Protein AF-A0A7G6DYQ4-F1 (afdb_monomer_lite)

Structure (mmCIF, N/CA/C/O backbone):
data_AF-A0A7G6DYQ4-F1
#
_entry.id   AF-A0A7G6DYQ4-F1
#
loop_
_atom_site.group_PDB
_atom_site.id
_atom_site.type_symbol
_atom_site.label_atom_id
_atom_sit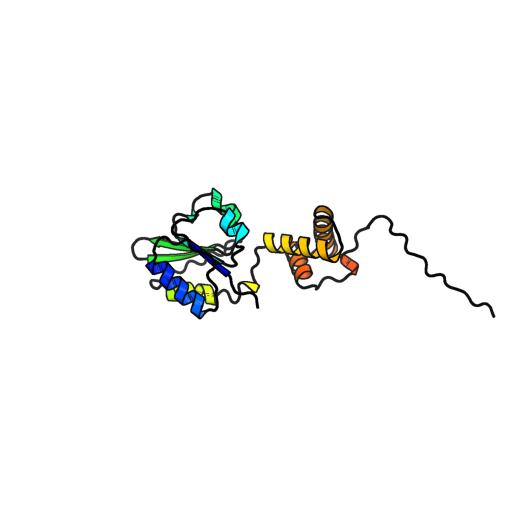e.label_alt_id
_atom_site.label_comp_id
_atom_site.label_asym_id
_atom_site.label_entity_id
_atom_site.label_seq_id
_atom_site.pdbx_PDB_ins_code
_atom_site.Cartn_x
_atom_site.Cartn_y
_atom_site.Cartn_z
_atom_site.occupancy
_atom_site.B_iso_or_equiv
_atom_site.auth_seq_id
_atom_site.auth_comp_id
_atom_site.auth_asym_id
_atom_site.auth_atom_id
_atom_site.pdbx_PDB_model_num
ATOM 1 N N . MET A 1 1 ? -1.591 -15.228 -6.120 1.00 42.34 1 MET A N 1
ATOM 2 C CA . MET A 1 1 ? -2.565 -14.266 -5.571 1.00 42.34 1 MET A CA 1
ATOM 3 C C . MET A 1 1 ? -1.885 -13.641 -4.376 1.00 42.34 1 MET A C 1
ATOM 5 O O . MET A 1 1 ? -1.611 -14.370 -3.430 1.00 42.34 1 MET A O 1
ATOM 9 N N . ASP A 1 2 ? -1.499 -12.372 -4.470 1.00 52.94 2 ASP A N 1
ATOM 10 C CA . ASP A 1 2 ? -0.760 -11.708 -3.397 1.00 52.94 2 ASP A CA 1
ATOM 11 C C . ASP A 1 2 ? -1.690 -11.547 -2.193 1.00 52.94 2 ASP A C 1
ATOM 13 O O . ASP A 1 2 ? -2.761 -10.943 -2.277 1.00 52.94 2 ASP A O 1
ATOM 17 N N . SER A 1 3 ? -1.334 -12.175 -1.074 1.00 57.12 3 SER A N 1
ATOM 18 C CA . SER A 1 3 ? -2.089 -12.038 0.164 1.00 57.12 3 SER A CA 1
ATOM 19 C C . SER A 1 3 ? -2.059 -10.574 0.593 1.00 57.12 3 SER A C 1
ATOM 21 O O . SER A 1 3 ? -1.009 -9.933 0.628 1.00 57.12 3 SER A O 1
ATOM 23 N N . LYS A 1 4 ? -3.227 -10.006 0.898 1.00 78.69 4 LYS A N 1
ATOM 24 C CA . LYS A 1 4 ? -3.331 -8.600 1.296 1.00 78.69 4 LYS A CA 1
ATOM 25 C C . LYS A 1 4 ? -2.776 -8.452 2.712 1.00 78.69 4 LYS A C 1
ATOM 27 O O . LYS A 1 4 ? -3.455 -8.763 3.690 1.00 78.69 4 LYS A O 1
ATOM 32 N N . ARG A 1 5 ? -1.508 -8.048 2.807 1.00 84.50 5 ARG A N 1
ATOM 33 C CA . ARG A 1 5 ? -0.743 -7.914 4.056 1.00 84.50 5 ARG A CA 1
ATOM 34 C C . ARG A 1 5 ? -1.149 -6.640 4.800 1.00 84.50 5 ARG A C 1
ATOM 36 O O . ARG A 1 5 ? -1.104 -5.560 4.207 1.00 84.50 5 ARG A O 1
ATOM 43 N N . VAL A 1 6 ? -1.519 -6.747 6.074 1.00 86.88 6 VAL A N 1
ATOM 44 C CA . VAL A 1 6 ? -2.013 -5.632 6.900 1.00 86.88 6 VAL A CA 1
ATOM 45 C C . VAL A 1 6 ? -1.173 -5.467 8.156 1.00 86.88 6 VAL A C 1
ATOM 47 O O . VAL A 1 6 ? -0.906 -6.441 8.859 1.00 86.88 6 VAL A O 1
ATOM 50 N N . TYR A 1 7 ? -0.798 -4.229 8.456 1.00 88.19 7 TYR A N 1
ATOM 51 C CA . TYR A 1 7 ? -0.164 -3.852 9.716 1.00 88.19 7 TYR A CA 1
ATOM 52 C C . TYR A 1 7 ? -1.156 -3.087 10.595 1.00 88.19 7 TYR A C 1
ATOM 54 O O . TYR A 1 7 ? -1.846 -2.190 10.105 1.00 88.19 7 TYR A O 1
ATOM 62 N N . ILE A 1 8 ? -1.235 -3.430 11.881 1.00 88.75 8 ILE A N 1
ATOM 63 C CA . ILE A 1 8 ? -2.185 -2.827 12.825 1.00 88.75 8 ILE A CA 1
ATOM 64 C C . ILE A 1 8 ? -1.412 -2.154 13.961 1.00 88.75 8 ILE A C 1
ATOM 66 O O . ILE A 1 8 ? -0.671 -2.812 14.683 1.00 88.75 8 ILE A O 1
ATOM 70 N N . ALA A 1 9 ? -1.608 -0.853 14.158 1.00 87.19 9 ALA A N 1
ATOM 71 C CA . ALA A 1 9 ? -1.093 -0.119 15.308 1.00 87.19 9 ALA A CA 1
ATOM 72 C C . ALA A 1 9 ? -2.244 0.530 16.087 1.00 87.19 9 ALA A C 1
ATOM 74 O O . ALA A 1 9 ? -2.635 1.669 15.823 1.00 87.19 9 ALA A O 1
ATOM 75 N N . VAL A 1 10 ? -2.819 -0.222 17.021 1.00 85.62 10 VAL A N 1
ATOM 76 C CA . VAL A 1 10 ? -4.019 0.159 17.775 1.00 85.62 10 VAL A CA 1
ATOM 77 C C . VAL A 1 10 ? -3.763 -0.125 19.249 1.00 85.62 10 VAL A C 1
ATOM 79 O O . VAL A 1 10 ? -3.299 -1.204 19.607 1.00 85.62 10 VAL A O 1
ATOM 82 N N . ALA A 1 11 ? -4.054 0.848 20.112 1.00 83.31 11 ALA A N 1
ATOM 83 C CA . ALA A 1 11 ? -3.746 0.746 21.534 1.00 83.31 11 ALA A CA 1
ATOM 84 C C . ALA A 1 11 ? -4.688 -0.227 22.260 1.00 83.31 11 ALA A C 1
ATOM 86 O O . ALA A 1 11 ? -4.281 -0.900 23.204 1.00 83.31 11 ALA A O 1
ATOM 87 N N . SER A 1 12 ? -5.947 -0.311 21.815 1.00 84.31 12 SER A N 1
ATOM 88 C CA . SER A 1 12 ? -6.945 -1.195 22.418 1.00 84.31 12 SER A CA 1
ATOM 89 C C . SER A 1 12 ? -6.847 -2.633 21.872 1.00 84.31 12 SER A C 1
ATOM 91 O O . SER A 1 12 ? -7.048 -2.853 20.667 1.00 84.31 12 SER A O 1
ATOM 93 N N . PRO A 1 13 ? -6.599 -3.642 22.732 1.00 85.38 13 PRO A N 1
ATOM 94 C CA . PRO A 1 13 ? -6.532 -5.043 22.315 1.00 85.38 13 PRO A CA 1
ATOM 95 C C . PRO A 1 13 ? -7.895 -5.583 21.860 1.00 85.38 13 PRO A C 1
ATOM 97 O O . PRO A 1 13 ? -7.959 -6.388 20.931 1.00 85.38 13 PRO A O 1
ATOM 100 N N . GLU A 1 14 ? -8.994 -5.103 22.446 1.00 84.81 14 GLU A N 1
ATOM 101 C CA . GLU A 1 14 ? -10.356 -5.489 22.057 1.00 84.81 14 GLU A CA 1
ATOM 102 C C . GLU A 1 14 ? -10.681 -5.035 20.632 1.00 84.81 14 GLU A C 1
ATOM 104 O O . GLU A 1 14 ? -11.170 -5.815 19.812 1.00 84.81 14 GLU A O 1
ATOM 109 N N . ILE A 1 15 ? -10.347 -3.781 20.309 1.00 81.94 15 ILE A N 1
ATOM 110 C CA . ILE A 1 15 ? -10.514 -3.225 18.962 1.00 81.94 15 ILE A CA 1
ATOM 111 C C . ILE A 1 15 ? -9.639 -4.000 17.971 1.00 81.94 15 ILE A C 1
ATOM 113 O O . ILE A 1 15 ? -10.115 -4.404 16.911 1.00 81.94 15 ILE A O 1
ATOM 117 N N . THR A 1 16 ? -8.386 -4.278 18.337 1.00 86.50 16 THR A N 1
ATOM 118 C CA . THR A 1 16 ? -7.453 -5.064 17.514 1.00 86.50 16 THR A CA 1
ATOM 119 C C . THR A 1 16 ? -8.014 -6.448 17.187 1.00 86.50 16 THR A C 1
ATOM 121 O O . THR A 1 16 ? -7.997 -6.873 16.031 1.00 86.50 16 THR A O 1
ATOM 124 N N . LEU A 1 17 ? -8.573 -7.145 18.179 1.00 87.44 17 LEU A N 1
ATOM 125 C CA . LEU A 1 17 ? -9.184 -8.460 17.998 1.00 87.44 17 LEU A CA 1
ATOM 126 C C . LEU A 1 17 ? -10.399 -8.409 17.056 1.00 87.44 17 LEU A C 1
ATOM 128 O O . LEU A 1 17 ? -10.555 -9.285 16.202 1.00 87.44 17 LEU A O 1
ATOM 132 N N . ARG A 1 18 ? -11.239 -7.372 17.164 1.00 84.44 18 ARG A N 1
ATOM 133 C CA . ARG A 1 18 ? -12.377 -7.166 16.250 1.00 84.44 18 ARG A CA 1
ATOM 134 C C . ARG A 1 18 ? -11.911 -6.915 14.816 1.00 84.44 18 ARG A C 1
ATOM 136 O O . ARG A 1 18 ? -12.407 -7.565 13.898 1.00 84.44 18 ARG A O 1
ATOM 143 N N . ILE A 1 19 ? -10.908 -6.057 14.627 1.00 85.50 19 ILE A N 1
ATOM 144 C CA . ILE A 1 19 ? -10.314 -5.771 13.311 1.00 85.50 19 ILE A CA 1
ATOM 145 C C . ILE A 1 19 ? -9.746 -7.045 12.686 1.00 85.50 19 ILE A C 1
ATOM 147 O O . ILE A 1 19 ? -10.050 -7.346 11.535 1.00 85.50 19 ILE A O 1
ATOM 151 N N . LYS A 1 20 ? -8.981 -7.840 13.441 1.00 88.06 20 LYS A N 1
ATOM 152 C CA . LYS A 1 20 ? -8.445 -9.123 12.963 1.00 88.06 20 LYS A CA 1
ATOM 153 C C . LYS A 1 20 ? -9.534 -10.041 12.432 1.00 88.06 20 LYS A C 1
ATOM 155 O O . LYS A 1 20 ? -9.412 -10.540 11.321 1.00 88.06 20 LYS A O 1
ATOM 160 N N . ARG A 1 21 ? -10.613 -10.227 13.199 1.00 86.69 21 ARG A N 1
ATOM 161 C CA . ARG A 1 21 ? -11.742 -11.078 12.794 1.00 86.69 21 ARG A CA 1
ATOM 162 C C . ARG A 1 21 ? -12.342 -10.618 11.463 1.00 86.69 21 ARG A C 1
ATOM 164 O O . ARG A 1 21 ? -12.624 -11.457 10.610 1.00 86.69 21 ARG A O 1
ATOM 171 N N . LEU A 1 22 ? -12.493 -9.309 11.258 1.00 82.81 22 LEU A N 1
ATOM 172 C CA . LEU A 1 22 ? -12.985 -8.742 9.996 1.00 82.81 22 LEU A CA 1
ATOM 173 C C . LEU A 1 22 ? -12.007 -8.956 8.835 1.00 82.81 22 LEU A C 1
ATOM 175 O O . LEU A 1 22 ? -12.414 -9.351 7.743 1.00 82.81 22 LEU A O 1
ATOM 179 N N . LEU A 1 23 ? -10.714 -8.737 9.072 1.00 85.38 23 LEU A N 1
ATOM 180 C CA . LEU A 1 23 ? -9.666 -8.930 8.073 1.00 85.38 23 LEU A CA 1
ATOM 181 C C . LEU A 1 23 ? -9.576 -10.397 7.629 1.00 85.38 23 LEU A C 1
ATOM 183 O O . LEU A 1 23 ? -9.525 -10.668 6.429 1.00 85.38 23 LEU A O 1
ATOM 187 N N . THR A 1 24 ? -9.647 -11.344 8.569 1.00 84.75 24 THR A N 1
ATOM 188 C CA . THR A 1 24 ? -9.642 -12.784 8.270 1.00 84.75 24 THR A CA 1
ATOM 189 C C . THR A 1 24 ? -10.841 -13.189 7.411 1.00 84.75 24 THR A C 1
ATOM 191 O O . THR A 1 24 ? -10.659 -13.911 6.432 1.00 84.75 24 THR A O 1
ATOM 194 N N . LYS A 1 25 ? -12.048 -12.668 7.693 1.00 82.06 25 LYS A N 1
ATOM 195 C CA . LYS A 1 25 ? -13.247 -12.908 6.860 1.00 82.06 25 LYS A CA 1
ATOM 196 C C . LYS A 1 25 ? -13.066 -12.464 5.403 1.00 82.06 25 LYS A C 1
ATOM 198 O O . LYS A 1 25 ? -13.703 -13.011 4.512 1.00 82.06 25 LYS A O 1
ATOM 203 N N . ARG A 1 26 ? -12.212 -11.468 5.159 1.00 76.38 26 ARG A N 1
ATOM 204 C CA . ARG A 1 26 ? -11.950 -10.865 3.841 1.00 76.38 26 ARG A CA 1
ATOM 205 C C . ARG A 1 26 ? -10.627 -11.338 3.217 1.00 76.38 26 ARG A C 1
ATOM 207 O O . ARG A 1 26 ? -10.146 -10.711 2.273 1.00 76.38 26 ARG A O 1
ATOM 214 N N . SER A 1 27 ? -10.033 -12.409 3.750 1.00 82.75 27 SER A N 1
ATOM 215 C CA . SER A 1 27 ? -8.769 -12.993 3.273 1.00 82.75 27 SER A CA 1
ATOM 216 C C . SER A 1 27 ? -7.558 -12.049 3.351 1.00 82.75 27 SER A C 1
ATOM 218 O O . SER A 1 27 ? -6.610 -12.179 2.577 1.00 82.75 27 SER A O 1
ATOM 220 N N . PHE A 1 28 ? -7.563 -11.099 4.287 1.00 84.12 28 PHE A N 1
ATOM 221 C CA . PHE A 1 28 ? -6.381 -10.304 4.617 1.00 84.12 28 PHE A CA 1
ATOM 222 C C . PHE A 1 28 ? -5.502 -11.049 5.628 1.00 84.12 28 PHE A C 1
ATOM 224 O O . PHE A 1 28 ? -5.994 -11.755 6.509 1.00 84.12 28 PHE A O 1
ATOM 231 N N . THR A 1 29 ? -4.189 -10.866 5.520 1.00 86.00 29 THR A N 1
ATOM 232 C CA . THR A 1 29 ? -3.200 -11.454 6.430 1.00 86.00 29 THR A CA 1
ATOM 233 C C . THR A 1 29 ? -2.593 -10.357 7.289 1.00 86.00 29 THR A C 1
ATOM 235 O O . THR A 1 29 ? -2.003 -9.415 6.764 1.00 86.00 29 THR A O 1
ATOM 238 N N . VAL A 1 30 ? -2.717 -10.471 8.608 1.00 88.69 30 VAL A N 1
ATOM 239 C CA . VAL A 1 30 ? -2.062 -9.543 9.537 1.00 88.69 30 VAL A CA 1
ATOM 240 C C . VAL A 1 30 ? -0.596 -9.943 9.670 1.00 88.69 30 VAL A C 1
ATOM 242 O O . VAL A 1 30 ? -0.301 -11.085 10.005 1.00 88.69 30 VAL A O 1
ATOM 245 N N . ILE A 1 31 ? 0.314 -9.020 9.361 1.00 88.56 31 ILE A N 1
ATOM 246 C CA . ILE A 1 31 ? 1.767 -9.271 9.332 1.00 88.56 31 ILE A CA 1
ATOM 247 C C . ILE A 1 31 ? 2.508 -8.686 10.533 1.00 88.56 31 ILE A C 1
ATOM 249 O O . ILE A 1 31 ? 3.659 -9.036 10.770 1.00 88.56 31 ILE A O 1
ATOM 253 N N . GLY A 1 32 ? 1.861 -7.790 11.275 1.00 86.88 32 GLY A N 1
ATOM 254 C CA . GLY A 1 32 ? 2.454 -7.126 12.422 1.00 86.88 32 GLY A CA 1
ATOM 255 C C . GLY A 1 32 ? 1.425 -6.326 13.206 1.00 86.88 32 GLY A C 1
ATOM 256 O O . GLY A 1 32 ? 0.444 -5.823 12.648 1.00 86.88 32 GLY A O 1
ATOM 257 N N . GLU A 1 33 ? 1.669 -6.238 14.508 1.00 88.00 33 GLU A N 1
ATOM 258 C CA . GLU A 1 33 ? 0.809 -5.572 15.477 1.00 88.00 33 GLU A CA 1
ATOM 259 C C . GLU A 1 33 ? 1.646 -4.757 16.449 1.00 88.00 33 GLU A C 1
ATOM 261 O O . GLU A 1 33 ? 2.688 -5.215 16.918 1.00 88.00 33 GLU A O 1
ATOM 266 N N . ALA A 1 34 ? 1.170 -3.564 16.786 1.00 84.12 34 ALA A N 1
ATOM 267 C CA . ALA A 1 34 ? 1.799 -2.731 17.793 1.00 84.12 34 ALA A CA 1
ATOM 268 C C . ALA A 1 34 ? 0.761 -1.951 18.607 1.00 84.12 34 ALA A C 1
ATOM 270 O O . ALA A 1 34 ? -0.228 -1.456 18.078 1.00 84.12 34 ALA A O 1
ATOM 271 N N . VAL A 1 35 ? 1.021 -1.787 19.905 1.00 78.38 35 VAL A N 1
ATOM 272 C CA . VAL A 1 35 ? 0.194 -0.943 20.791 1.00 78.38 35 VAL A CA 1
ATOM 273 C C . VAL A 1 35 ? 0.469 0.543 20.541 1.00 78.38 35 VAL A C 1
ATOM 275 O O . VAL A 1 35 ? -0.424 1.379 20.638 1.00 78.38 35 VAL A O 1
ATOM 278 N N . LYS A 1 36 ? 1.716 0.882 20.198 1.00 72.88 36 LYS A N 1
ATOM 279 C CA . LYS A 1 36 ? 2.150 2.230 19.819 1.00 72.88 36 LYS A CA 1
ATOM 280 C C . LYS A 1 36 ? 2.813 2.170 18.455 1.00 72.88 36 LYS A C 1
ATOM 282 O O . LYS A 1 36 ? 3.583 1.250 18.187 1.00 72.88 36 LYS A O 1
ATOM 287 N N . PHE A 1 37 ? 2.538 3.159 17.607 1.00 70.88 37 PHE A N 1
ATOM 288 C CA . PHE A 1 37 ? 3.198 3.261 16.311 1.00 70.88 37 PHE A CA 1
ATOM 289 C C . PHE A 1 37 ? 4.672 3.643 16.503 1.00 70.88 37 PHE A C 1
ATOM 291 O O . PHE A 1 37 ? 5.018 4.819 16.619 1.00 70.88 37 PHE A O 1
ATOM 298 N N . ASN A 1 38 ? 5.527 2.625 16.569 1.00 65.06 38 ASN A N 1
ATOM 299 C CA . ASN A 1 38 ? 6.969 2.777 16.620 1.00 65.06 38 ASN A CA 1
ATOM 300 C C . ASN A 1 38 ? 7.554 2.403 15.255 1.00 65.06 38 ASN A C 1
ATOM 302 O O . ASN A 1 38 ? 7.618 1.236 14.887 1.00 65.06 38 ASN A O 1
ATOM 306 N N . ALA A 1 39 ? 8.040 3.442 14.583 1.00 62.91 39 ALA A N 1
ATOM 307 C CA . ALA A 1 39 ? 9.018 3.432 13.504 1.00 62.91 39 ALA A CA 1
ATOM 308 C C . ALA A 1 39 ? 8.534 3.265 12.038 1.00 62.91 39 ALA A C 1
ATOM 310 O O . ALA A 1 39 ? 7.784 2.351 11.700 1.00 62.91 39 ALA A O 1
ATOM 311 N N . PRO A 1 40 ? 9.093 4.101 11.139 1.00 64.19 40 PRO A N 1
ATOM 312 C CA . PRO A 1 40 ? 9.159 3.884 9.691 1.00 64.19 40 PRO A CA 1
ATOM 313 C C . PRO A 1 40 ? 9.770 2.544 9.274 1.00 64.19 40 PRO A C 1
ATOM 315 O O . PRO A 1 40 ? 9.307 1.913 8.331 1.00 64.19 40 PRO A O 1
ATOM 318 N N . THR A 1 41 ? 10.786 2.090 10.013 1.00 66.88 41 THR A N 1
ATOM 319 C CA . THR A 1 41 ? 11.627 0.941 9.649 1.00 66.88 41 THR A CA 1
ATOM 320 C C . THR A 1 41 ? 10.856 -0.372 9.590 1.00 66.88 41 THR A C 1
ATOM 322 O O . THR A 1 41 ? 11.183 -1.239 8.785 1.00 66.88 41 THR A O 1
ATOM 325 N N . VAL A 1 42 ? 9.812 -0.521 10.411 1.00 74.50 42 VAL A N 1
ATOM 326 C CA . VAL A 1 42 ? 8.954 -1.712 10.396 1.00 74.50 42 VAL A CA 1
ATOM 327 C C . VAL A 1 42 ? 8.099 -1.742 9.131 1.00 74.50 42 VAL A C 1
ATOM 329 O O . VAL A 1 42 ? 7.957 -2.799 8.522 1.00 74.50 42 VAL A O 1
ATOM 332 N N . LEU A 1 43 ? 7.564 -0.594 8.704 1.00 75.81 43 LEU A N 1
ATOM 333 C CA . LEU A 1 43 ? 6.769 -0.507 7.478 1.00 75.81 43 LEU A CA 1
ATOM 334 C C . LEU A 1 43 ? 7.633 -0.736 6.236 1.00 75.81 43 LEU A C 1
ATOM 336 O O . LEU A 1 43 ? 7.216 -1.479 5.351 1.00 75.81 43 LEU A O 1
ATOM 340 N N . ASP A 1 44 ? 8.842 -0.174 6.209 1.00 74.00 44 ASP A N 1
ATOM 341 C CA . ASP A 1 44 ? 9.779 -0.355 5.097 1.00 74.00 44 ASP A CA 1
ATOM 342 C C . ASP A 1 44 ? 10.241 -1.817 4.966 1.00 74.00 44 ASP A C 1
ATOM 344 O O . ASP A 1 44 ? 10.367 -2.327 3.858 1.00 74.00 44 ASP A O 1
ATOM 348 N N . PHE A 1 45 ? 10.447 -2.524 6.085 1.00 78.69 45 PHE A N 1
ATOM 349 C CA . PHE A 1 45 ? 10.837 -3.939 6.071 1.00 78.69 45 PHE A CA 1
ATOM 350 C C . PHE A 1 45 ? 9.668 -4.881 5.753 1.00 78.69 45 PHE A C 1
ATOM 352 O O . PHE A 1 45 ? 9.819 -5.861 5.025 1.00 78.69 45 PHE A O 1
ATOM 359 N N . MET A 1 46 ? 8.495 -4.626 6.337 1.00 80.62 46 MET A N 1
ATOM 360 C CA . MET A 1 46 ? 7.351 -5.523 6.200 1.00 80.62 46 MET A CA 1
ATOM 361 C C . MET A 1 46 ? 6.555 -5.291 4.914 1.00 80.62 46 MET A C 1
ATOM 363 O O . MET A 1 46 ? 5.836 -6.196 4.496 1.00 80.62 46 MET A O 1
ATOM 367 N N . GLU A 1 47 ? 6.668 -4.112 4.302 1.00 78.75 47 GLU A N 1
ATOM 368 C CA . GLU A 1 47 ? 5.939 -3.681 3.104 1.00 78.75 47 GLU A CA 1
ATOM 369 C C . GLU A 1 47 ? 4.429 -4.008 3.138 1.00 78.75 47 GLU A C 1
ATOM 371 O O . GLU A 1 47 ? 3.917 -4.720 2.262 1.00 78.75 47 GLU A O 1
ATOM 376 N N . PRO A 1 48 ? 3.674 -3.531 4.147 1.00 83.75 48 PRO A N 1
ATOM 377 C CA . PRO A 1 48 ? 2.244 -3.794 4.216 1.00 83.75 48 PRO A CA 1
ATOM 378 C C . PRO A 1 48 ? 1.491 -3.151 3.045 1.00 83.75 48 PRO A C 1
ATOM 380 O O . PRO A 1 48 ? 1.805 -2.056 2.586 1.00 83.75 48 PRO A O 1
ATOM 383 N N . SER A 1 49 ? 0.428 -3.816 2.594 1.00 78.50 49 SER A N 1
ATOM 384 C CA . SER A 1 49 ? -0.499 -3.266 1.594 1.00 78.50 49 SER A CA 1
ATOM 385 C C . SER A 1 49 ? -1.504 -2.273 2.199 1.00 78.50 49 SER A C 1
ATOM 387 O O . SER A 1 49 ? -2.021 -1.401 1.497 1.00 78.50 49 SER A O 1
ATOM 389 N N . LEU A 1 50 ? -1.761 -2.402 3.505 1.00 81.00 50 LEU A N 1
ATOM 390 C CA . LEU A 1 50 ? -2.676 -1.579 4.290 1.00 81.00 50 LEU A CA 1
ATOM 391 C C . LEU A 1 50 ? -2.128 -1.404 5.710 1.00 81.00 50 LEU A C 1
ATOM 393 O O . LEU A 1 50 ? -1.648 -2.357 6.326 1.00 81.00 50 LEU A O 1
ATOM 397 N N . VAL A 1 51 ? -2.248 -0.196 6.242 1.00 83.69 51 VAL A N 1
ATOM 398 C CA . VAL A 1 51 ? -1.848 0.164 7.600 1.00 83.69 51 VAL A CA 1
ATOM 399 C C . VAL A 1 51 ? -3.072 0.702 8.331 1.00 83.69 51 VAL A C 1
ATOM 401 O O . VAL A 1 51 ? -3.738 1.609 7.841 1.00 83.69 51 VAL A O 1
ATOM 404 N N . ILE A 1 52 ? -3.382 0.150 9.501 1.00 84.75 52 ILE A N 1
ATOM 405 C CA . ILE A 1 52 ? -4.473 0.620 10.362 1.00 84.75 52 ILE A CA 1
ATOM 406 C C . ILE A 1 52 ? -3.852 1.239 11.611 1.00 84.75 52 ILE A C 1
ATOM 408 O O . ILE A 1 52 ? -3.126 0.552 12.322 1.00 84.75 52 ILE A O 1
ATOM 412 N N . LEU A 1 53 ? -4.115 2.515 11.886 1.00 84.81 53 LEU A N 1
ATOM 413 C CA . LEU A 1 53 ? -3.512 3.267 12.993 1.00 84.81 53 LEU A CA 1
ATOM 414 C C . LEU A 1 53 ? -4.585 3.880 13.887 1.00 84.81 53 LEU A C 1
ATOM 416 O O . LEU A 1 53 ? -5.587 4.357 13.377 1.00 84.81 53 LEU A O 1
ATOM 420 N N . GLN A 1 54 ? -4.356 3.969 15.196 1.00 82.44 54 GLN A N 1
ATOM 421 C CA . GLN A 1 54 ? -5.222 4.728 16.105 1.00 82.44 54 GLN A CA 1
ATOM 422 C C . GLN A 1 54 ? -4.662 6.137 16.402 1.00 82.44 54 GLN A C 1
ATOM 424 O O . GLN A 1 54 ? -3.486 6.299 16.731 1.00 82.44 54 GLN A O 1
ATOM 429 N N . SER A 1 55 ? -5.502 7.170 16.290 1.00 70.75 55 SER A N 1
ATOM 430 C CA . SER A 1 55 ? -5.229 8.556 16.716 1.00 70.75 55 SER A CA 1
ATOM 431 C C . SER A 1 55 ? -4.994 8.618 18.241 1.00 70.75 55 SER A C 1
ATOM 433 O O . SER A 1 55 ? -5.638 7.855 18.962 1.00 70.75 55 SER A O 1
ATOM 435 N N . PRO A 1 56 ? -4.094 9.479 18.770 1.00 61.03 56 PRO A N 1
ATOM 436 C CA . PRO A 1 56 ? -3.401 10.593 18.109 1.00 61.03 56 PRO A CA 1
ATOM 437 C C . PRO A 1 56 ? -2.076 10.226 17.429 1.00 61.03 56 PRO A C 1
ATOM 439 O O . PRO A 1 56 ? -1.388 11.114 16.926 1.00 61.03 56 PRO A O 1
ATOM 442 N N . HIS A 1 57 ? -1.700 8.944 17.365 1.00 57.19 57 HIS A N 1
ATOM 443 C CA . HIS A 1 57 ? -0.375 8.524 16.882 1.00 57.19 57 HIS A CA 1
ATOM 444 C C . HIS A 1 57 ? -0.058 8.951 15.436 1.00 57.19 57 HIS A C 1
ATOM 446 O O . HIS A 1 57 ? 1.111 9.020 15.060 1.00 57.19 57 HIS A O 1
ATOM 452 N N . TYR A 1 58 ? -1.081 9.296 14.650 1.00 54.34 58 TYR A N 1
ATOM 453 C CA . TYR A 1 58 ? -0.960 9.794 13.282 1.00 54.34 58 TYR A CA 1
ATOM 454 C C . TYR A 1 58 ? -0.385 11.214 13.158 1.00 54.34 58 TYR A C 1
ATOM 456 O O . TYR A 1 58 ? 0.277 11.527 12.170 1.00 54.34 58 TYR A O 1
ATOM 464 N N . TYR A 1 59 ? -0.606 12.085 14.146 1.00 53.78 59 TYR A N 1
ATOM 465 C CA . TYR A 1 59 ? -0.298 13.515 14.009 1.00 53.78 59 TYR A CA 1
ATOM 466 C C . TYR A 1 59 ? 1.189 13.854 14.154 1.00 53.78 59 TYR A C 1
ATOM 468 O O . TYR A 1 59 ? 1.584 15.008 13.979 1.00 53.78 59 TYR A O 1
ATOM 476 N N . HIS A 1 60 ? 2.044 12.865 14.422 1.00 58.53 60 HIS A N 1
ATOM 477 C CA . HIS A 1 60 ? 3.478 13.104 14.403 1.00 58.53 60 HIS A CA 1
ATOM 478 C C . HIS A 1 60 ? 3.967 13.283 12.962 1.00 58.53 60 HIS A C 1
ATOM 480 O O . HIS A 1 60 ? 4.053 12.334 12.183 1.00 58.53 60 HIS A O 1
ATOM 486 N N . THR A 1 61 ? 4.367 14.515 12.637 1.00 57.50 61 THR A N 1
ATOM 487 C CA . THR A 1 61 ? 4.963 14.931 11.352 1.00 57.50 61 THR A CA 1
ATOM 488 C C . THR A 1 61 ? 6.056 13.988 10.844 1.00 57.50 61 THR A C 1
ATOM 490 O O . THR A 1 61 ? 6.186 13.803 9.636 1.00 57.50 61 THR A O 1
ATOM 493 N N . ARG A 1 62 ? 6.786 13.330 11.755 1.00 64.62 62 ARG A N 1
ATOM 494 C CA . ARG A 1 62 ? 7.834 12.341 11.450 1.00 64.62 62 ARG A CA 1
ATOM 495 C C . ARG A 1 62 ? 7.339 11.115 10.676 1.00 64.62 62 ARG A C 1
ATOM 497 O O . ARG A 1 62 ? 8.133 10.499 9.978 1.00 64.62 62 ARG A O 1
ATOM 504 N N . TYR A 1 63 ? 6.060 10.761 10.774 1.00 69.38 63 TYR A N 1
ATOM 505 C CA . TYR A 1 63 ? 5.513 9.561 10.131 1.00 69.38 63 TYR A CA 1
ATOM 506 C C . TYR A 1 63 ? 4.795 9.852 8.813 1.00 69.38 63 TYR A C 1
ATOM 508 O O . TYR A 1 63 ? 4.578 8.940 8.019 1.00 69.38 63 TYR A O 1
ATOM 516 N N . LYS A 1 64 ? 4.486 11.124 8.531 1.00 68.44 64 LYS A N 1
ATOM 517 C CA . LYS A 1 64 ? 3.700 11.532 7.361 1.00 68.44 64 LYS A CA 1
ATOM 518 C C . LYS A 1 64 ? 4.327 11.077 6.037 1.00 68.44 64 LYS A C 1
ATOM 520 O O . LYS A 1 64 ? 3.618 10.542 5.196 1.00 68.44 64 LYS A O 1
ATOM 525 N N . ALA A 1 65 ? 5.645 11.218 5.879 1.00 67.94 65 ALA A N 1
ATOM 526 C CA . ALA A 1 65 ? 6.354 10.843 4.649 1.00 67.94 65 ALA A CA 1
ATOM 52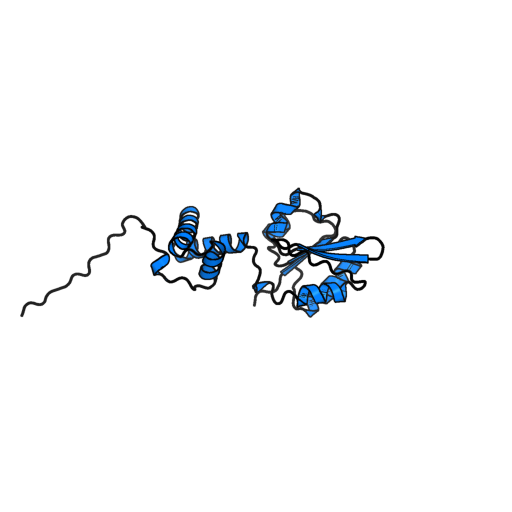7 C C . ALA A 1 65 ? 6.326 9.330 4.360 1.00 67.94 65 ALA A C 1
ATOM 529 O O . ALA A 1 65 ? 6.280 8.905 3.211 1.00 67.94 65 ALA A O 1
ATOM 530 N N . VAL A 1 66 ? 6.330 8.502 5.404 1.00 70.44 66 VAL A N 1
ATOM 531 C CA . VAL A 1 66 ? 6.345 7.036 5.266 1.00 70.44 66 VAL A CA 1
ATOM 532 C C . VAL A 1 66 ? 4.929 6.528 5.033 1.00 70.44 66 VAL A C 1
ATOM 534 O O . VAL A 1 66 ? 4.687 5.677 4.179 1.00 70.44 66 VAL A O 1
ATOM 537 N N . LEU A 1 67 ? 3.969 7.114 5.745 1.00 71.38 67 LEU A N 1
ATOM 538 C CA . LEU A 1 67 ? 2.550 6.823 5.593 1.00 71.38 67 LEU A CA 1
ATOM 539 C C . LEU A 1 67 ? 2.003 7.259 4.224 1.00 71.38 67 LEU A C 1
ATOM 541 O O . LEU A 1 67 ? 1.081 6.622 3.732 1.00 71.38 67 LEU A O 1
ATOM 545 N N . GLN A 1 68 ? 2.612 8.248 3.556 1.00 69.31 68 GLN A N 1
ATOM 546 C CA . GLN A 1 68 ? 2.290 8.622 2.166 1.00 69.31 68 GLN A CA 1
ATOM 547 C C . GLN A 1 68 ? 2.505 7.486 1.153 1.00 69.31 68 GLN A C 1
ATOM 549 O O . GLN A 1 68 ? 1.855 7.456 0.109 1.00 69.31 68 GLN A O 1
ATOM 554 N N . ASN A 1 69 ? 3.391 6.537 1.460 1.00 68.50 69 ASN A N 1
ATOM 555 C CA . ASN A 1 69 ? 3.674 5.383 0.608 1.00 68.50 69 ASN A CA 1
ATOM 556 C C . ASN A 1 69 ? 2.798 4.165 0.922 1.00 68.50 69 ASN A C 1
ATOM 558 O O . ASN A 1 69 ? 3.055 3.077 0.406 1.00 68.50 69 ASN A O 1
ATOM 562 N N . HIS A 1 70 ? 1.776 4.317 1.760 1.00 73.50 70 HIS A N 1
ATOM 563 C CA . HIS A 1 70 ? 0.944 3.212 2.213 1.00 73.50 70 HIS A CA 1
ATOM 564 C C . HIS A 1 70 ? -0.533 3.606 2.190 1.00 73.50 70 HIS A C 1
ATOM 566 O O . HIS A 1 70 ? -0.884 4.773 2.333 1.00 73.50 70 HIS A O 1
ATOM 572 N N . ASN A 1 71 ? -1.419 2.623 2.026 1.00 74.38 71 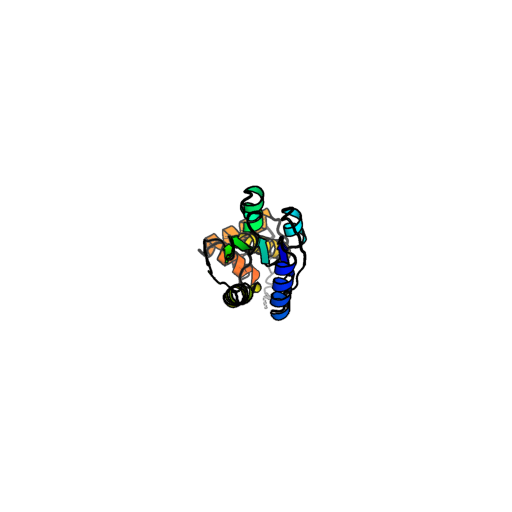ASN A N 1
ATOM 573 C CA . ASN A 1 71 ? -2.841 2.853 2.258 1.00 74.38 71 ASN A CA 1
ATOM 574 C C . ASN A 1 71 ? -3.062 2.886 3.769 1.00 74.38 71 ASN A C 1
ATOM 576 O O . ASN A 1 71 ? -2.738 1.908 4.446 1.00 74.38 71 ASN A O 1
ATOM 580 N N . VAL A 1 72 ? -3.584 3.992 4.298 1.00 77.06 72 VAL A N 1
ATOM 581 C CA . VAL A 1 72 ? -3.729 4.182 5.744 1.00 77.06 72 VAL A CA 1
ATOM 582 C C . VAL A 1 72 ? -5.194 4.363 6.122 1.00 77.06 72 VAL A C 1
ATOM 584 O O . VAL A 1 72 ? -5.878 5.247 5.609 1.00 77.06 72 VAL A O 1
ATOM 587 N N . ILE A 1 73 ? -5.660 3.542 7.061 1.00 78.69 73 ILE A N 1
ATOM 588 C CA . ILE A 1 73 ? -6.910 3.746 7.793 1.00 78.69 73 ILE A CA 1
ATOM 589 C C . ILE A 1 73 ? -6.549 4.271 9.176 1.00 78.69 73 ILE A C 1
ATOM 591 O O . ILE A 1 73 ? -5.810 3.630 9.920 1.00 78.69 73 ILE A O 1
ATOM 595 N N . LEU A 1 74 ? -7.092 5.422 9.536 1.00 77.81 74 LEU A N 1
ATOM 596 C CA . LEU A 1 74 ? -7.012 5.967 10.877 1.00 77.81 74 LEU A CA 1
ATOM 597 C C . LEU A 1 74 ? -8.292 5.678 11.635 1.00 77.81 74 LEU A C 1
ATOM 599 O O . LEU A 1 74 ? -9.386 5.928 11.142 1.00 77.81 74 LEU A O 1
ATOM 603 N N . LEU A 1 75 ? -8.123 5.200 12.855 1.00 76.62 75 LEU A N 1
ATOM 604 C CA . LEU A 1 75 ? -9.155 5.045 13.856 1.00 76.62 75 LEU A CA 1
ATOM 605 C C . LEU A 1 75 ? -9.037 6.239 14.797 1.00 76.62 75 LEU A C 1
ATOM 607 O O . LEU A 1 75 ? -8.067 6.355 15.546 1.00 76.62 75 LEU A O 1
ATOM 611 N N . GLU A 1 76 ? -10.004 7.136 14.771 1.00 75.00 76 GLU A N 1
ATOM 612 C CA . GLU A 1 76 ? -10.113 8.205 15.749 1.00 75.00 76 GLU A CA 1
ATOM 613 C C . GLU A 1 76 ? -11.218 7.854 16.735 1.00 75.00 76 GLU A C 1
ATOM 615 O O . GLU A 1 76 ? -12.367 7.658 16.355 1.00 75.00 76 GLU A O 1
ATOM 620 N N . GLN A 1 77 ? -10.857 7.717 18.008 1.00 66.88 77 GLN A N 1
ATOM 621 C CA . GLN A 1 77 ? -11.819 7.443 19.064 1.00 66.88 77 GLN A CA 1
ATOM 622 C C . GLN A 1 77 ? -12.061 8.738 19.834 1.00 66.88 77 GLN A C 1
ATOM 624 O O . GLN A 1 77 ? -11.216 9.164 20.618 1.00 66.88 77 GLN A O 1
ATOM 629 N N . ALA A 1 78 ? -13.208 9.366 19.592 1.00 63.59 78 ALA A N 1
ATOM 630 C CA . ALA A 1 78 ? -13.657 10.546 20.315 1.00 63.59 78 ALA A CA 1
ATOM 631 C C . ALA A 1 78 ? -14.842 10.153 21.203 1.00 63.59 78 ALA A C 1
ATOM 633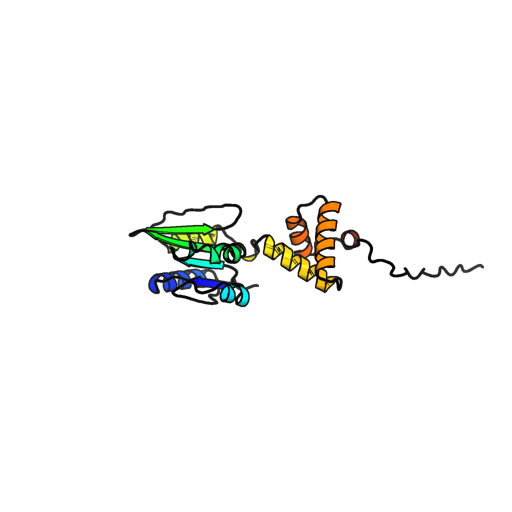 O O . ALA A 1 78 ? -15.919 9.817 20.707 1.00 63.59 78 ALA A O 1
ATOM 634 N N . PHE A 1 79 ? -14.649 10.193 22.525 1.00 63.44 79 PHE A N 1
ATOM 635 C CA . PHE A 1 79 ? -15.648 9.778 23.517 1.00 63.44 79 PHE A CA 1
ATOM 636 C C . PHE A 1 79 ? -16.147 8.337 23.273 1.00 63.44 79 PHE A C 1
ATOM 638 O O . PHE A 1 79 ? -15.415 7.379 23.510 1.00 63.44 79 PHE A O 1
ATOM 645 N N . SER A 1 80 ? -17.380 8.186 22.779 1.00 58.00 80 SER A N 1
ATOM 646 C CA . SER A 1 80 ? -18.052 6.924 22.443 1.00 58.00 80 SER A CA 1
ATOM 647 C C . SER A 1 80 ? -18.146 6.656 20.935 1.00 58.00 80 SER A C 1
ATOM 649 O O . SER A 1 80 ? -18.754 5.669 20.523 1.00 58.00 80 SER A O 1
ATOM 651 N N . ARG A 1 81 ? -17.568 7.527 20.100 1.00 56.69 81 ARG A N 1
ATOM 652 C CA . ARG A 1 81 ? -17.614 7.431 18.638 1.00 56.69 81 ARG A CA 1
ATOM 653 C C . ARG A 1 81 ? -16.259 7.017 18.091 1.00 56.69 81 ARG A C 1
ATOM 655 O O . ARG A 1 81 ? -15.224 7.544 18.498 1.00 56.69 81 ARG A O 1
ATOM 662 N N . LEU A 1 82 ? -16.289 6.070 17.162 1.00 59.53 82 LEU A N 1
ATOM 663 C CA . LEU A 1 82 ? -15.117 5.627 16.428 1.00 59.53 82 LEU A CA 1
ATOM 664 C C . LEU A 1 82 ? -15.259 6.111 14.987 1.00 59.53 82 LEU A C 1
ATOM 666 O O . LEU A 1 82 ? -16.062 5.588 14.219 1.00 59.53 82 LEU A O 1
ATOM 670 N N . THR A 1 83 ? -14.496 7.140 14.645 1.00 63.53 83 THR A N 1
ATOM 671 C CA . THR A 1 83 ? -14.455 7.724 13.308 1.00 63.53 83 THR A CA 1
ATOM 672 C C . THR A 1 83 ? -13.320 7.075 12.533 1.00 63.53 83 THR A C 1
ATOM 674 O O . THR A 1 83 ? -12.186 6.990 13.009 1.00 63.53 83 THR A O 1
ATOM 677 N N . LEU A 1 84 ? -13.626 6.592 11.332 1.00 62.62 84 LEU A N 1
ATOM 678 C CA . LEU A 1 84 ? -12.622 6.060 10.421 1.00 62.62 84 LEU A CA 1
ATOM 679 C C . LEU A 1 84 ? -12.243 7.127 9.404 1.00 62.62 84 LEU A C 1
ATOM 681 O O . LEU A 1 84 ? -13.110 7.653 8.707 1.00 62.62 84 LEU A O 1
ATOM 685 N N . TRP A 1 85 ? -10.947 7.400 9.288 1.00 63.62 85 TRP A N 1
ATOM 686 C CA . TRP A 1 85 ? -10.410 8.236 8.224 1.00 63.62 85 TRP A CA 1
ATOM 687 C C . TRP A 1 85 ? -9.563 7.395 7.299 1.00 63.62 85 TRP A C 1
ATOM 689 O O . TRP A 1 85 ? -8.552 6.829 7.702 1.00 63.62 85 TRP A O 1
ATO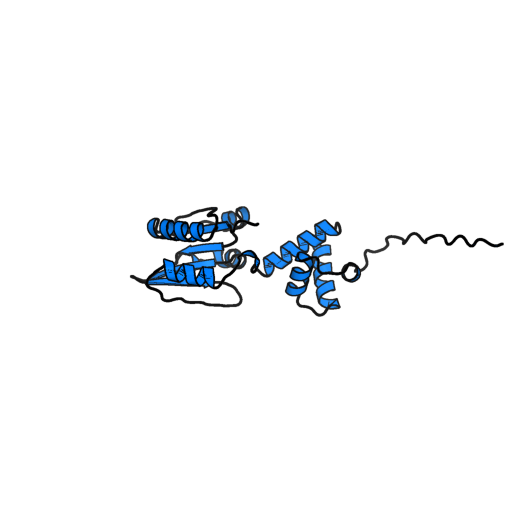M 699 N N . PHE A 1 86 ? -9.938 7.356 6.033 1.00 61.66 86 PHE A N 1
ATOM 700 C CA . PHE A 1 86 ? -9.039 6.852 5.017 1.00 61.66 86 PHE A CA 1
ATOM 701 C C . PHE A 1 86 ? -8.169 7.995 4.505 1.00 61.66 86 PHE A C 1
ATOM 703 O O . PHE A 1 86 ? -8.679 9.020 4.048 1.00 61.66 86 PHE A O 1
ATOM 710 N N . LEU A 1 87 ? -6.855 7.834 4.611 1.00 61.91 87 LEU A N 1
ATOM 711 C CA . LEU A 1 87 ? -5.894 8.789 4.087 1.00 61.91 87 LEU A CA 1
ATOM 712 C C . LEU A 1 87 ? -5.230 8.193 2.859 1.00 61.91 87 LEU A C 1
ATOM 714 O O . LEU A 1 87 ? -4.328 7.365 2.945 1.00 61.91 87 LEU A O 1
ATOM 718 N N . GLN A 1 88 ? -5.711 8.650 1.707 1.00 56.09 88 GLN A N 1
ATOM 719 C CA . GLN A 1 88 ? -5.101 8.398 0.416 1.00 56.09 88 GLN A CA 1
ATOM 720 C C . GLN A 1 88 ? -4.969 9.729 -0.318 1.00 56.09 88 GLN A C 1
ATOM 722 O O . GLN A 1 88 ? -5.960 10.436 -0.525 1.00 56.09 88 GLN A O 1
ATOM 727 N N . GLU A 1 89 ? -3.736 10.095 -0.673 1.00 48.75 89 GLU A N 1
ATOM 728 C CA . GLU A 1 89 ? -3.510 11.218 -1.577 1.00 48.75 89 GLU A CA 1
ATOM 729 C C . GLU A 1 89 ? -3.802 10.812 -3.039 1.00 48.75 89 GLU A C 1
ATOM 731 O O . GLU A 1 89 ? -3.433 9.706 -3.443 1.00 48.75 89 GLU A O 1
ATOM 736 N N . PRO A 1 90 ? -4.447 11.685 -3.840 1.00 39.88 90 PRO A N 1
ATOM 737 C CA . PRO A 1 90 ? -4.850 13.042 -3.489 1.00 39.88 90 PRO A CA 1
ATOM 738 C C . PRO A 1 90 ? -6.230 13.052 -2.799 1.00 39.88 90 PRO A C 1
ATOM 740 O O . PRO A 1 90 ? -7.261 12.811 -3.414 1.00 39.88 90 PRO A O 1
ATOM 743 N N . SER A 1 91 ? -6.226 13.342 -1.495 1.00 40.38 91 SER A N 1
ATOM 744 C CA . SER A 1 91 ? -7.336 13.883 -0.703 1.00 40.38 91 SER A CA 1
ATOM 745 C C . SER A 1 91 ? -8.746 13.284 -0.858 1.00 40.38 91 SER A C 1
ATOM 747 O O . SER A 1 91 ? -9.713 14.042 -0.838 1.00 40.38 91 SER A O 1
ATOM 749 N N . ASN A 1 92 ? -8.917 11.960 -0.890 1.00 44.78 92 ASN A N 1
ATOM 750 C CA . ASN A 1 92 ? -10.246 11.380 -0.647 1.00 44.78 92 ASN A CA 1
ATOM 751 C C . ASN A 1 92 ? -10.450 11.147 0.851 1.00 44.78 92 ASN A C 1
ATOM 753 O O . ASN A 1 92 ? -10.240 10.053 1.369 1.00 44.78 92 ASN A O 1
ATOM 757 N N . LYS A 1 93 ? -10.865 12.208 1.554 1.00 47.69 93 LYS A N 1
ATOM 758 C CA . LYS A 1 93 ? -11.364 12.100 2.928 1.00 47.69 93 LYS A CA 1
ATOM 759 C C . LYS A 1 93 ? -12.744 11.451 2.884 1.00 47.69 93 LYS A C 1
ATOM 761 O O . LYS A 1 93 ? -13.738 12.119 2.625 1.00 47.69 93 LYS A O 1
ATOM 766 N N . ILE A 1 94 ? -12.800 10.148 3.127 1.00 52.91 94 ILE A N 1
ATOM 767 C CA . ILE A 1 94 ? -14.061 9.459 3.399 1.00 52.91 94 ILE A CA 1
ATOM 768 C C . ILE A 1 94 ? -14.165 9.359 4.917 1.00 52.91 94 ILE A C 1
ATOM 770 O O . ILE A 1 94 ? -13.511 8.511 5.519 1.00 52.91 94 ILE A O 1
ATOM 774 N N . SER A 1 95 ? -14.934 10.261 5.526 1.00 48.72 95 SER A N 1
ATOM 775 C CA . SER A 1 95 ? -15.348 10.143 6.923 1.00 48.72 95 SER A CA 1
ATOM 776 C C . SER A 1 95 ? -16.639 9.334 6.970 1.00 48.72 95 SER A C 1
ATOM 778 O O . SER A 1 95 ? -17.652 9.742 6.399 1.00 48.72 95 SER A O 1
ATOM 780 N N . THR A 1 96 ? -16.612 8.185 7.632 1.00 53.25 96 THR A N 1
ATOM 781 C CA . THR A 1 96 ? -17.836 7.470 8.008 1.00 53.25 96 THR A CA 1
ATOM 782 C C . THR A 1 96 ? -18.058 7.649 9.500 1.00 53.25 96 THR A C 1
ATOM 784 O O . THR A 1 96 ? -17.305 7.104 10.309 1.00 53.25 96 THR A O 1
ATOM 787 N N . ASP A 1 97 ? -19.085 8.424 9.846 1.00 49.31 97 ASP A N 1
ATOM 788 C CA . ASP A 1 97 ? -19.627 8.487 11.199 1.00 49.31 97 ASP A CA 1
ATOM 789 C C . ASP A 1 97 ? -20.529 7.273 11.399 1.00 49.31 97 ASP A C 1
ATOM 791 O O . ASP A 1 97 ? -21.662 7.226 10.925 1.00 49.31 97 ASP A O 1
ATOM 795 N N . THR A 1 98 ? -20.013 6.253 12.071 1.00 51.94 98 THR A N 1
ATOM 796 C CA . THR A 1 98 ? -20.741 4.999 12.293 1.00 51.94 98 THR A CA 1
ATOM 797 C C . THR A 1 98 ? -20.471 4.506 13.703 1.00 51.94 98 THR A C 1
ATOM 799 O O . THR A 1 98 ? -19.322 4.407 14.126 1.00 51.94 98 THR A O 1
ATOM 802 N N . PHE A 1 99 ? -21.539 4.177 14.433 1.00 52.34 99 PHE A N 1
ATOM 803 C CA . PHE A 1 99 ? -21.466 3.617 15.788 1.00 52.34 99 PHE A CA 1
ATOM 804 C C . PHE A 1 99 ? -20.857 2.203 15.816 1.00 52.34 99 PHE A C 1
ATOM 806 O O . PHE A 1 99 ? -20.378 1.753 16.858 1.00 52.34 99 PHE A O 1
ATOM 813 N N . HIS A 1 100 ? -20.822 1.512 14.672 1.00 63.03 100 HIS A N 1
ATOM 814 C CA . HIS A 1 100 ? -20.317 0.150 14.546 1.00 63.03 100 HIS A CA 1
ATOM 815 C C . HIS A 1 100 ? -19.039 0.113 13.697 1.00 63.03 100 HIS A C 1
ATOM 817 O O . HIS A 1 100 ? -19.081 0.200 12.473 1.00 63.03 100 HIS A O 1
ATOM 823 N N . LEU A 1 101 ? -17.891 -0.067 14.366 1.00 65.12 101 LEU A N 1
ATOM 824 C CA . LEU A 1 101 ? -16.568 -0.282 13.753 1.00 65.12 101 LEU A CA 1
ATOM 825 C C . LEU A 1 101 ? -16.606 -1.323 12.621 1.00 65.12 101 LEU A C 1
ATOM 827 O O . LEU A 1 101 ? -15.901 -1.180 11.629 1.00 65.12 101 LEU A O 1
ATOM 831 N N . GLU A 1 102 ? -17.414 -2.370 12.790 1.00 68.38 102 GLU A N 1
ATOM 832 C CA . GLU A 1 102 ? -17.550 -3.472 11.837 1.00 68.38 102 GLU A CA 1
ATOM 833 C C . GLU A 1 102 ? -18.160 -3.008 10.514 1.00 68.38 102 GLU A C 1
ATOM 835 O O . GLU A 1 102 ? -17.539 -3.205 9.476 1.00 68.38 102 GLU A O 1
ATOM 840 N N . GLU A 1 103 ? -19.295 -2.308 10.549 1.00 65.69 103 GLU A N 1
ATOM 841 C CA . GLU A 1 103 ? -19.952 -1.768 9.350 1.00 65.69 103 GLU A CA 1
ATOM 842 C C . GLU A 1 103 ? -19.082 -0.721 8.654 1.00 65.69 103 GLU A C 1
ATOM 844 O O . GLU A 1 103 ? -18.957 -0.710 7.433 1.00 65.69 103 GLU A O 1
ATOM 849 N N . ALA A 1 104 ? -18.426 0.137 9.433 1.00 65.69 104 ALA A N 1
ATOM 850 C CA . ALA A 1 104 ? -17.543 1.184 8.939 1.00 65.69 104 ALA A CA 1
ATOM 851 C C . ALA A 1 104 ? -16.341 0.606 8.173 1.00 65.69 104 ALA A C 1
ATOM 853 O O . ALA A 1 104 ? -16.007 1.027 7.062 1.00 65.69 104 ALA A O 1
ATOM 854 N N . LEU A 1 105 ? -15.700 -0.399 8.775 1.00 69.31 105 LEU A N 1
ATOM 855 C CA . LEU A 1 105 ? -14.549 -1.078 8.204 1.00 69.31 105 LEU A CA 1
ATOM 856 C C . LEU A 1 105 ? -14.978 -1.959 7.028 1.00 69.31 105 LEU A C 1
ATOM 858 O O . LEU A 1 105 ? -14.272 -2.006 6.028 1.00 69.31 105 LEU A O 1
ATOM 862 N N . GLU A 1 106 ? -16.153 -2.588 7.086 1.00 69.38 106 GLU A N 1
ATOM 863 C CA . GLU A 1 106 ? -16.730 -3.312 5.953 1.00 69.38 106 GLU A CA 1
ATOM 864 C C . GLU A 1 106 ? -17.067 -2.395 4.780 1.00 69.38 106 GLU A C 1
ATOM 866 O O . GLU A 1 106 ? -16.754 -2.754 3.648 1.00 69.38 106 GLU A O 1
ATOM 871 N N . LEU A 1 107 ? -17.639 -1.214 5.019 1.00 67.88 107 LEU A N 1
ATOM 872 C CA . LEU A 1 107 ? -17.929 -0.222 3.983 1.00 67.88 107 LEU A CA 1
ATOM 873 C C . LEU A 1 107 ? -16.648 0.309 3.345 1.00 67.88 107 LEU A C 1
ATOM 875 O O . LEU A 1 107 ? -16.589 0.428 2.123 1.00 67.88 107 LEU A O 1
ATOM 879 N N . LEU A 1 108 ? -15.612 0.594 4.136 1.00 67.12 108 LEU A N 1
ATOM 880 C CA . LEU A 1 108 ? -14.310 0.984 3.596 1.00 67.12 108 LEU A CA 1
ATOM 881 C C . LEU A 1 108 ? -13.696 -0.169 2.797 1.00 67.12 108 LEU A C 1
ATOM 883 O O . LEU A 1 108 ? -13.399 -0.000 1.620 1.00 67.12 108 LEU A O 1
ATOM 887 N N . LEU A 1 109 ? -13.594 -1.369 3.367 1.00 66.81 109 LEU A N 1
ATOM 888 C CA . LEU A 1 109 ? -13.046 -2.534 2.666 1.00 66.81 109 LEU A CA 1
ATOM 889 C C . LEU A 1 109 ? -13.857 -2.926 1.416 1.00 66.81 109 LEU A C 1
ATOM 891 O O . LEU A 1 109 ? -13.281 -3.452 0.468 1.00 66.81 109 LEU A O 1
ATOM 895 N N . ALA A 1 110 ? -15.170 -2.680 1.388 1.00 65.31 110 ALA A N 1
ATOM 896 C CA . ALA A 1 110 ? -16.031 -2.915 0.228 1.00 65.31 110 ALA A CA 1
ATOM 897 C C . ALA A 1 110 ? -15.885 -1.828 -0.847 1.00 65.31 110 ALA A C 1
ATOM 899 O O . ALA A 1 110 ? -15.881 -2.153 -2.033 1.00 65.31 110 ALA A O 1
ATOM 900 N N . LYS A 1 111 ? -15.712 -0.558 -0.454 1.00 60.09 111 LYS A N 1
ATOM 901 C CA . LYS A 1 111 ? -15.395 0.552 -1.373 1.00 60.09 111 LYS A CA 1
ATOM 902 C C . LYS A 1 111 ? -14.013 0.416 -2.018 1.00 60.09 111 LYS A C 1
ATOM 904 O O . LYS A 1 111 ? -13.764 1.050 -3.039 1.00 60.09 111 LYS A O 1
ATOM 909 N N . PHE A 1 112 ? -13.146 -0.433 -1.468 1.00 61.03 112 PHE A N 1
ATOM 910 C CA . PHE A 1 112 ? -11.824 -0.735 -2.012 1.00 61.03 112 PHE A CA 1
ATOM 911 C C . PHE A 1 112 ? -11.723 -2.207 -2.453 1.00 61.03 112 PHE A C 1
ATOM 913 O O . PHE A 1 112 ? -11.106 -3.029 -1.762 1.00 61.03 112 PHE A O 1
ATOM 920 N N . PRO A 1 113 ? -12.292 -2.576 -3.621 1.00 46.69 113 PRO A N 1
ATOM 921 C CA . PRO A 1 113 ? -12.152 -3.912 -4.181 1.00 46.69 113 PRO A CA 1
ATOM 922 C C . PRO A 1 113 ? -10.717 -4.098 -4.694 1.00 46.69 113 PRO A C 1
ATOM 924 O O . PRO A 1 113 ? -10.412 -3.897 -5.862 1.00 46.69 113 PRO A O 1
ATOM 927 N N . GLY A 1 114 ? -9.811 -4.475 -3.795 1.00 48.62 114 GLY A N 1
ATOM 928 C CA . GLY A 1 114 ? -8.455 -4.882 -4.153 1.00 48.62 114 GLY A CA 1
ATOM 929 C C . GLY A 1 114 ? -7.387 -3.864 -3.780 1.00 48.62 114 GLY A C 1
ATOM 930 O O . GLY A 1 114 ? -7.180 -2.867 -4.469 1.00 48.62 114 GLY A O 1
ATOM 931 N N . ALA A 1 115 ? -6.606 -4.220 -2.757 1.00 45.44 115 ALA A N 1
ATOM 932 C CA . ALA A 1 115 ? -5.262 -3.689 -2.539 1.00 45.44 115 ALA A CA 1
ATOM 933 C C . ALA A 1 115 ? -4.347 -3.845 -3.781 1.00 45.44 115 ALA A C 1
ATOM 935 O O . ALA A 1 115 ? -3.318 -3.185 -3.866 1.00 45.44 115 ALA A O 1
ATOM 936 N N . ASP A 1 116 ? -4.760 -4.645 -4.772 1.00 42.59 116 ASP A N 1
ATOM 937 C CA . ASP A 1 116 ? -4.088 -4.832 -6.062 1.00 42.59 116 ASP A CA 1
ATOM 938 C C . ASP A 1 116 ? -4.157 -3.596 -6.982 1.00 42.59 116 ASP A C 1
ATOM 940 O O . ASP A 1 116 ? -3.368 -3.477 -7.918 1.00 42.59 116 ASP A O 1
ATOM 944 N N . SER A 1 117 ? -5.086 -2.660 -6.743 1.00 46.34 117 SER A N 1
ATOM 945 C CA . SER A 1 117 ? -5.314 -1.516 -7.644 1.00 46.34 117 SER A CA 1
ATOM 946 C C . SER A 1 117 ? -4.638 -0.208 -7.217 1.00 46.34 117 SER A C 1
ATOM 948 O O . SER A 1 117 ? -4.617 0.745 -7.994 1.00 46.34 117 SER A O 1
ATOM 950 N N . LEU A 1 118 ? -4.060 -0.143 -6.014 1.00 54.88 118 LEU A N 1
ATOM 951 C CA . LEU A 1 118 ? -3.637 1.123 -5.405 1.00 54.88 118 LEU A CA 1
ATOM 952 C C . LEU A 1 118 ? -2.252 1.002 -4.765 1.00 54.88 118 LEU A C 1
ATOM 954 O O . LEU A 1 118 ? -2.054 1.253 -3.577 1.00 54.88 118 LEU A O 1
ATOM 958 N N . ILE A 1 119 ? -1.273 0.620 -5.586 1.00 58.41 119 ILE A N 1
ATOM 959 C CA . ILE A 1 119 ? 0.128 0.925 -5.300 1.00 58.41 119 ILE A CA 1
ATOM 960 C C . ILE A 1 119 ? 0.244 2.464 -5.314 1.00 58.41 119 ILE A C 1
ATOM 962 O O . ILE A 1 119 ? -0.193 3.081 -6.292 1.00 58.41 119 ILE A O 1
ATOM 966 N N . PRO A 1 120 ? 0.808 3.103 -4.273 1.00 63.44 120 PRO A N 1
ATOM 967 C CA . PRO A 1 120 ? 0.984 4.552 -4.250 1.00 63.44 120 PRO A CA 1
ATOM 968 C C . PRO A 1 120 ? 1.719 5.022 -5.509 1.00 63.44 120 PRO A C 1
ATOM 970 O O . PRO A 1 120 ? 2.637 4.326 -5.951 1.00 63.44 120 PRO A O 1
ATOM 973 N N . PRO A 1 121 ? 1.399 6.198 -6.078 1.00 65.69 121 PRO A N 1
ATOM 974 C CA . PRO A 1 121 ? 2.016 6.675 -7.319 1.00 65.69 121 PRO A CA 1
ATOM 975 C C . PRO A 1 121 ? 3.552 6.634 -7.306 1.00 65.69 121 PRO A C 1
ATOM 977 O O . PRO A 1 121 ? 4.184 6.274 -8.299 1.00 65.69 121 PRO A O 1
ATOM 980 N N . GLN A 1 122 ? 4.149 6.933 -6.150 1.00 71.06 122 GLN A N 1
ATOM 981 C CA . GLN A 1 122 ? 5.593 6.884 -5.921 1.00 71.06 122 GLN A CA 1
ATOM 982 C C . GLN A 1 122 ? 6.131 5.444 -5.971 1.00 71.06 122 GLN A C 1
ATOM 984 O O . GLN A 1 122 ? 7.132 5.173 -6.635 1.00 71.06 122 GLN A O 1
ATOM 989 N N . LYS A 1 123 ? 5.422 4.490 -5.354 1.00 75.50 123 LYS A N 1
ATOM 990 C CA . LYS A 1 123 ? 5.774 3.064 -5.379 1.00 75.50 123 LYS A CA 1
ATOM 991 C C . LYS A 1 123 ? 5.560 2.450 -6.769 1.00 75.50 123 LYS A C 1
ATOM 993 O O . LYS A 1 123 ? 6.379 1.649 -7.203 1.00 75.50 123 LYS A O 1
ATOM 998 N N . VAL A 1 124 ? 4.547 2.889 -7.525 1.00 81.69 124 VAL A N 1
ATOM 999 C CA . VAL A 1 124 ? 4.353 2.500 -8.938 1.00 81.69 124 VAL A CA 1
ATOM 1000 C C . VAL A 1 124 ? 5.567 2.896 -9.772 1.00 81.69 124 VAL A C 1
ATOM 1002 O O . VAL A 1 124 ? 6.057 2.098 -10.570 1.00 81.69 124 VAL A O 1
ATOM 1005 N N . PHE A 1 125 ? 6.065 4.117 -9.578 1.00 85.62 125 PHE A N 1
ATOM 1006 C CA . PHE A 1 125 ? 7.234 4.613 -10.292 1.00 85.62 125 PHE A CA 1
ATOM 1007 C C . PHE A 1 125 ? 8.505 3.825 -9.944 1.00 85.62 125 PHE A C 1
ATOM 1009 O O . PHE A 1 125 ? 9.231 3.401 -10.843 1.00 85.62 125 PHE A O 1
ATOM 1016 N N . LEU A 1 126 ? 8.749 3.567 -8.654 1.00 86.06 126 LEU A N 1
ATOM 1017 C CA . LEU A 1 126 ? 9.897 2.774 -8.203 1.00 86.06 126 LEU A CA 1
ATOM 1018 C C . LEU A 1 126 ? 9.867 1.348 -8.763 1.00 86.06 126 LEU A C 1
ATOM 1020 O O . LEU A 1 126 ? 10.861 0.895 -9.322 1.00 86.06 126 LEU A O 1
ATOM 1024 N N . LEU A 1 127 ? 8.715 0.677 -8.699 1.00 86.06 127 LEU A N 1
ATOM 1025 C CA . LEU A 1 127 ? 8.552 -0.672 -9.244 1.00 86.06 127 LEU A CA 1
ATOM 1026 C C . LEU A 1 127 ? 8.726 -0.699 -10.768 1.00 86.06 127 LEU A C 1
ATOM 1028 O O . LEU A 1 127 ? 9.315 -1.634 -11.312 1.00 86.06 127 LEU A O 1
ATOM 1032 N N . ALA A 1 128 ? 8.236 0.324 -11.475 1.00 88.50 128 ALA A N 1
ATOM 1033 C CA . ALA A 1 128 ? 8.439 0.438 -12.914 1.00 88.50 128 ALA A CA 1
ATOM 1034 C C . ALA A 1 128 ? 9.924 0.617 -13.257 1.00 88.50 128 ALA A C 1
ATOM 1036 O O . ALA A 1 128 ? 10.414 -0.033 -14.180 1.00 88.50 128 ALA A O 1
ATOM 1037 N N . LYS A 1 129 ? 10.651 1.440 -12.494 1.00 91.94 129 LYS A N 1
ATOM 1038 C CA . LYS A 1 129 ? 12.096 1.655 -12.647 1.00 91.94 129 LYS A CA 1
ATOM 1039 C C . LYS A 1 129 ? 12.874 0.356 -12.436 1.00 91.94 129 LYS A C 1
ATOM 1041 O O . LYS A 1 129 ? 13.655 -0.023 -13.303 1.00 91.94 129 LYS A O 1
ATOM 1046 N N . ASP A 1 130 ? 12.568 -0.376 -11.369 1.00 89.75 130 ASP A N 1
ATOM 1047 C CA . ASP A 1 130 ? 13.158 -1.686 -11.074 1.00 89.75 130 ASP A CA 1
ATOM 1048 C C . ASP A 1 130 ? 12.923 -2.692 -12.207 1.00 89.75 130 ASP A C 1
ATOM 1050 O O . ASP A 1 130 ? 13.838 -3.388 -12.656 1.00 89.75 130 ASP A O 1
ATOM 1054 N N . LYS A 1 131 ? 11.693 -2.737 -12.733 1.00 87.31 131 LYS A N 1
ATOM 1055 C CA . LYS A 1 131 ? 11.340 -3.610 -13.856 1.00 87.31 131 LYS A CA 1
ATOM 1056 C C . LYS A 1 131 ? 12.128 -3.261 -15.121 1.00 87.31 131 LYS A C 1
ATOM 1058 O O . LYS A 1 131 ? 12.554 -4.167 -15.834 1.00 87.31 131 LYS A O 1
ATOM 1063 N N . VAL A 1 132 ? 12.339 -1.974 -15.400 1.00 88.94 132 VAL A N 1
ATOM 1064 C CA . VAL A 1 132 ? 13.142 -1.497 -16.541 1.00 88.94 132 VAL A CA 1
ATOM 1065 C C . VAL A 1 132 ? 14.618 -1.843 -16.359 1.00 88.94 132 VAL A C 1
ATOM 1067 O O . VAL A 1 132 ? 15.221 -2.369 -17.293 1.00 88.94 132 VAL A O 1
ATOM 1070 N N . MET A 1 133 ? 15.176 -1.626 -15.164 1.00 90.75 133 MET A N 1
ATOM 1071 C CA . MET A 1 133 ? 16.559 -1.994 -14.839 1.00 90.75 133 MET A CA 1
ATOM 1072 C C . MET A 1 133 ? 16.803 -3.480 -15.101 1.00 90.75 133 MET A C 1
ATOM 1074 O O . MET A 1 133 ? 17.720 -3.832 -15.837 1.00 90.75 133 MET A O 1
ATOM 1078 N N . ARG A 1 134 ? 15.939 -4.355 -14.568 1.00 87.50 134 ARG A N 1
ATOM 1079 C CA . ARG A 1 134 ? 16.077 -5.812 -14.725 1.00 87.50 134 ARG A CA 1
ATOM 1080 C C . ARG A 1 134 ? 15.860 -6.272 -16.164 1.00 87.50 134 ARG A C 1
ATOM 1082 O O . ARG A 1 134 ? 16.572 -7.151 -16.632 1.00 87.50 134 ARG A O 1
ATOM 1089 N N . LYS A 1 135 ? 14.887 -5.692 -16.875 1.00 86.38 135 LYS A N 1
ATOM 1090 C CA . LYS A 1 135 ? 14.543 -6.111 -18.243 1.00 86.38 135 LYS A CA 1
ATOM 1091 C C . LYS A 1 135 ? 15.601 -5.713 -19.275 1.00 86.38 135 LYS A C 1
ATOM 1093 O O . LYS A 1 135 ? 15.790 -6.448 -20.239 1.00 86.38 135 LYS A O 1
ATOM 1098 N N . TYR A 1 136 ? 16.254 -4.566 -19.094 1.00 84.56 136 TYR A N 1
ATOM 1099 C CA . TYR A 1 136 ? 17.179 -3.998 -20.083 1.00 84.56 136 TYR A CA 1
ATOM 1100 C C . TYR A 1 136 ? 18.622 -3.860 -19.579 1.00 84.56 136 TYR A C 1
ATOM 1102 O O . TYR A 1 136 ? 19.439 -3.259 -20.268 1.00 84.56 136 TYR A O 1
ATOM 1110 N N . ALA A 1 137 ? 18.934 -4.405 -18.397 1.00 87.25 137 ALA A N 1
ATOM 1111 C CA . ALA A 1 137 ? 20.246 -4.306 -17.752 1.00 87.25 137 ALA A CA 1
ATOM 1112 C C . ALA A 1 137 ? 20.762 -2.854 -17.648 1.00 87.25 137 ALA A C 1
ATOM 1114 O O . ALA A 1 137 ? 21.936 -2.572 -17.880 1.00 87.25 137 ALA A O 1
ATOM 1115 N N . LEU A 1 138 ? 19.862 -1.923 -17.321 1.00 87.19 138 LEU A N 1
ATOM 1116 C CA . LEU A 1 138 ? 20.168 -0.497 -17.186 1.00 87.19 138 LEU A CA 1
ATOM 1117 C C . LEU A 1 138 ? 20.483 -0.134 -15.734 1.00 87.19 138 LEU A C 1
ATOM 1119 O O . LEU A 1 138 ? 19.928 -0.721 -14.802 1.00 87.19 138 LEU A O 1
ATOM 1123 N N . SER A 1 139 ? 21.317 0.890 -15.540 1.00 89.75 139 SER A N 1
ATOM 1124 C CA . SER A 1 139 ? 21.502 1.502 -14.222 1.00 89.75 139 SER A CA 1
ATOM 1125 C C . SER A 1 139 ? 20.253 2.274 -13.784 1.00 89.75 139 SER A C 1
ATOM 1127 O O . SER A 1 139 ? 19.412 2.651 -14.603 1.00 89.75 139 SER A O 1
ATOM 1129 N N . GLU A 1 140 ? 20.128 2.537 -12.482 1.00 91.31 140 GLU A N 1
ATOM 1130 C CA . GLU A 1 140 ? 18.988 3.280 -11.929 1.00 91.31 140 GLU A CA 1
ATOM 1131 C C . GLU A 1 140 ? 18.778 4.653 -12.609 1.00 91.31 140 GLU A C 1
ATOM 1133 O O . GLU A 1 140 ? 17.652 4.911 -13.055 1.00 91.31 140 GLU A O 1
ATOM 1138 N N . PRO A 1 141 ? 19.825 5.479 -12.839 1.00 91.12 141 PRO A N 1
ATOM 1139 C CA . PRO A 1 141 ? 19.661 6.759 -13.525 1.00 91.12 141 PRO A CA 1
ATOM 1140 C C . PRO A 1 141 ? 19.241 6.600 -14.988 1.00 91.12 141 PRO A C 1
ATOM 1142 O O . PRO A 1 141 ? 18.491 7.422 -15.517 1.00 91.12 141 PRO A O 1
ATOM 1145 N N . GLN A 1 142 ? 19.715 5.545 -15.659 1.00 87.25 142 GLN A N 1
ATOM 1146 C CA . GLN A 1 142 ? 19.326 5.243 -17.036 1.00 87.25 142 GLN A CA 1
ATOM 1147 C C . GLN A 1 142 ? 17.854 4.833 -17.100 1.00 87.25 142 GLN A C 1
ATOM 1149 O O . GLN A 1 142 ? 17.107 5.415 -17.878 1.00 87.25 142 GLN A O 1
ATOM 1154 N N . ALA A 1 143 ? 17.405 3.922 -16.233 1.00 89.50 143 ALA A N 1
ATOM 1155 C CA . ALA A 1 143 ? 16.007 3.505 -16.163 1.00 89.50 143 ALA A CA 1
ATOM 1156 C C . ALA A 1 143 ? 15.063 4.677 -15.846 1.00 89.50 143 ALA A C 1
ATOM 1158 O O . ALA A 1 143 ? 14.005 4.805 -16.465 1.00 89.50 143 ALA A O 1
ATOM 1159 N N . HIS A 1 144 ? 15.470 5.570 -14.938 1.00 92.38 144 HIS A N 1
ATOM 1160 C CA . HIS A 1 144 ? 14.737 6.799 -14.639 1.00 92.38 144 HIS A CA 1
ATOM 1161 C C . HIS A 1 144 ? 14.588 7.690 -15.885 1.00 92.38 144 HIS A C 1
ATOM 1163 O O . HIS A 1 144 ? 13.474 8.080 -16.243 1.00 92.38 144 HIS A O 1
ATOM 1169 N N . ARG A 1 145 ? 15.696 7.971 -16.591 1.00 90.94 145 ARG A N 1
ATOM 1170 C CA . ARG A 1 145 ? 15.686 8.766 -17.834 1.00 90.94 145 ARG A CA 1
ATOM 1171 C C . ARG A 1 145 ? 14.836 8.120 -18.918 1.00 90.94 145 ARG A C 1
ATOM 1173 O O . ARG A 1 145 ? 14.112 8.830 -19.608 1.00 90.94 145 ARG A O 1
ATOM 1180 N N . THR A 1 146 ? 14.870 6.798 -19.047 1.00 88.94 146 THR A N 1
ATOM 1181 C CA . THR A 1 146 ? 14.068 6.084 -20.043 1.00 88.94 146 THR A CA 1
ATOM 1182 C C . THR A 1 146 ? 12.569 6.228 -19.775 1.00 88.94 146 THR A C 1
ATOM 1184 O O . THR A 1 146 ? 11.807 6.464 -20.713 1.00 88.94 146 THR A O 1
ATOM 1187 N N . LEU A 1 147 ? 12.129 6.157 -18.513 1.00 90.38 147 LEU A N 1
ATOM 1188 C CA . LEU A 1 147 ? 10.725 6.389 -18.146 1.00 90.38 147 LEU A CA 1
ATOM 1189 C C . LEU A 1 147 ? 10.286 7.834 -18.427 1.00 90.38 147 LEU A C 1
ATOM 1191 O O . LEU A 1 147 ? 9.209 8.042 -18.988 1.00 90.38 147 LEU A O 1
ATOM 1195 N N . LEU A 1 148 ? 11.125 8.822 -18.092 1.00 91.38 148 LEU A N 1
ATOM 1196 C CA . LEU A 1 148 ? 10.862 10.234 -18.394 1.00 91.38 148 LEU A CA 1
ATOM 1197 C C . LEU A 1 148 ? 10.789 10.491 -19.902 1.00 91.38 148 LEU A C 1
ATOM 1199 O O . LEU A 1 148 ? 9.828 11.089 -20.377 1.00 91.38 148 LEU A O 1
ATOM 1203 N N . HIS A 1 149 ? 11.762 9.989 -20.662 1.00 88.75 149 HIS A N 1
ATOM 1204 C CA . HIS A 1 149 ? 11.792 10.103 -22.118 1.00 88.75 149 HIS A CA 1
ATOM 1205 C C . HIS A 1 149 ? 10.541 9.482 -22.748 1.00 88.75 149 HIS A C 1
ATOM 1207 O O . HIS A 1 149 ? 9.876 10.108 -23.566 1.00 88.75 149 HIS A O 1
ATOM 1213 N N . THR A 1 150 ? 10.155 8.287 -22.298 1.00 86.94 150 THR A N 1
ATOM 1214 C CA . THR A 1 150 ? 8.931 7.608 -22.749 1.00 86.94 150 THR A CA 1
ATOM 1215 C C . THR A 1 150 ? 7.685 8.449 -22.470 1.00 86.94 150 THR A C 1
ATOM 1217 O O . THR A 1 150 ? 6.814 8.571 -23.331 1.00 86.94 150 THR A O 1
ATOM 1220 N N . SER A 1 151 ? 7.600 9.060 -21.286 1.00 90.44 151 SER A N 1
ATOM 1221 C CA . SER A 1 151 ? 6.516 9.977 -20.916 1.00 90.44 151 SER A CA 1
ATOM 1222 C C . SER A 1 151 ? 6.454 11.195 -21.832 1.00 90.44 151 SER A C 1
ATOM 1224 O O . SER A 1 151 ? 5.373 11.526 -22.319 1.00 90.44 151 SER A O 1
ATOM 1226 N N . MET A 1 152 ? 7.601 11.788 -22.163 1.00 89.06 152 MET A N 1
ATOM 1227 C CA . MET A 1 152 ? 7.678 12.914 -23.094 1.00 89.06 152 MET A CA 1
ATOM 1228 C C . MET A 1 152 ? 7.283 12.516 -24.524 1.00 89.06 152 MET A C 1
ATOM 1230 O O . MET A 1 152 ? 6.437 13.176 -25.124 1.00 89.06 152 MET A O 1
ATOM 1234 N N . CYS A 1 153 ? 7.821 11.413 -25.057 1.00 84.38 153 CYS A N 1
ATOM 1235 C CA . CYS A 1 153 ? 7.534 10.952 -26.420 1.00 84.38 153 CYS A CA 1
ATOM 1236 C C . CYS A 1 153 ? 6.068 10.553 -26.615 1.00 84.38 153 CYS A C 1
ATOM 1238 O O . CYS A 1 153 ? 5.474 10.859 -27.644 1.00 84.38 153 CYS A O 1
ATOM 1240 N N . THR A 1 154 ? 5.473 9.887 -25.623 1.00 83.31 154 THR A N 1
ATOM 1241 C CA . THR A 1 154 ? 4.075 9.431 -25.691 1.00 83.31 154 THR A CA 1
ATOM 1242 C C . THR A 1 154 ? 3.069 10.490 -25.245 1.00 83.31 154 THR A C 1
ATOM 1244 O O . THR A 1 154 ? 1.868 10.276 -25.390 1.00 83.31 154 THR A O 1
ATOM 1247 N N . ARG A 1 155 ? 3.540 11.626 -24.706 1.00 87.38 155 ARG A N 1
ATOM 1248 C CA . ARG A 1 155 ? 2.716 12.684 -24.092 1.00 87.38 155 ARG A CA 1
ATOM 1249 C C . ARG A 1 155 ? 1.760 12.155 -23.016 1.00 87.38 155 ARG A C 1
ATOM 1251 O O . ARG A 1 155 ? 0.680 12.703 -22.808 1.00 87.38 155 ARG A O 1
ATOM 1258 N N . LEU A 1 156 ? 2.150 11.082 -22.330 1.00 85.19 156 LEU A N 1
ATOM 1259 C CA . LEU A 1 156 ? 1.384 10.500 -21.232 1.00 85.19 156 LEU A CA 1
ATOM 1260 C C . LEU A 1 156 ? 2.010 10.888 -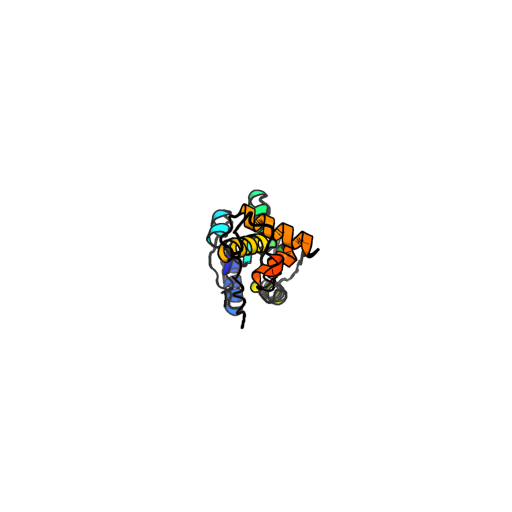19.891 1.00 85.19 156 LEU A C 1
ATOM 1262 O O . LEU A 1 156 ? 3.239 10.940 -19.796 1.00 85.19 156 LEU A O 1
ATOM 1266 N N . PRO A 1 157 ? 1.206 11.083 -18.829 1.00 88.31 157 PRO A N 1
ATOM 1267 C CA . PRO A 1 157 ? 1.730 11.287 -17.485 1.00 88.31 157 PRO A CA 1
ATOM 1268 C C . PRO A 1 157 ? 2.671 10.151 -17.066 1.00 88.31 157 PRO A C 1
ATOM 1270 O O . PRO A 1 157 ? 2.420 8.977 -17.355 1.00 88.31 157 PRO A O 1
ATOM 1273 N N . LEU A 1 158 ? 3.730 10.489 -16.327 1.00 87.50 158 LEU A N 1
ATOM 1274 C CA . LEU A 1 158 ? 4.756 9.534 -15.890 1.00 87.50 158 LEU A CA 1
ATOM 1275 C C . LEU A 1 158 ? 4.167 8.342 -15.122 1.00 87.50 158 LEU A C 1
ATOM 1277 O O . LEU A 1 158 ? 4.620 7.205 -15.275 1.00 87.50 158 LEU A O 1
ATOM 1281 N N . LEU A 1 159 ? 3.121 8.590 -14.332 1.00 85.31 159 LEU A N 1
ATOM 1282 C CA . LEU A 1 159 ? 2.394 7.547 -13.617 1.00 85.31 159 LEU A CA 1
ATOM 1283 C C . LEU A 1 159 ? 1.742 6.547 -14.585 1.00 85.31 159 LEU A C 1
ATOM 1285 O O . LEU A 1 159 ? 1.893 5.341 -14.413 1.00 85.31 159 LEU A O 1
ATOM 1289 N N . THR A 1 160 ? 1.078 7.032 -15.637 1.00 83.19 160 THR A N 1
ATOM 1290 C CA . THR A 1 160 ? 0.434 6.198 -16.663 1.00 83.19 160 THR A CA 1
ATOM 1291 C C . THR A 1 160 ? 1.459 5.362 -17.425 1.00 83.19 160 THR A C 1
ATOM 1293 O O . THR A 1 160 ? 1.235 4.175 -17.663 1.00 83.19 160 THR A O 1
ATOM 1296 N N . VAL A 1 161 ? 2.611 5.946 -17.764 1.00 87.12 161 VAL A N 1
ATOM 1297 C CA . VAL A 1 161 ? 3.729 5.213 -18.378 1.00 87.12 161 VAL A CA 1
ATOM 1298 C C . VAL A 1 161 ? 4.217 4.107 -17.450 1.00 87.12 161 VAL A C 1
ATOM 1300 O O . VAL A 1 161 ? 4.308 2.954 -17.862 1.00 87.12 161 VAL A O 1
ATOM 1303 N N . SER A 1 162 ? 4.454 4.428 -16.180 1.00 88.12 162 SER A N 1
ATOM 1304 C CA . SER A 1 162 ? 4.927 3.472 -15.174 1.00 88.12 162 SER A CA 1
ATOM 1305 C C . SER A 1 162 ? 3.948 2.307 -14.986 1.00 88.12 162 SER A C 1
ATOM 1307 O O . SER A 1 162 ? 4.351 1.144 -14.969 1.00 88.12 162 SER A O 1
ATOM 1309 N N . GLN A 1 163 ? 2.642 2.586 -14.960 1.00 86.06 163 GLN A N 1
ATOM 1310 C CA . GLN A 1 163 ? 1.601 1.555 -14.928 1.00 86.06 163 GLN A CA 1
ATOM 1311 C C . GLN A 1 163 ? 1.624 0.668 -16.182 1.00 86.06 163 GLN A C 1
ATOM 1313 O O . GLN A 1 163 ? 1.534 -0.556 -16.069 1.00 86.06 163 GLN A O 1
ATOM 1318 N N . ARG A 1 164 ? 1.795 1.249 -17.378 1.00 86.75 164 ARG A N 1
ATOM 1319 C CA . ARG A 1 164 ? 1.920 0.483 -18.632 1.00 86.75 164 ARG A CA 1
ATOM 1320 C C . ARG A 1 164 ? 3.160 -0.413 -18.637 1.00 86.75 164 ARG A C 1
ATOM 1322 O O . ARG A 1 164 ? 3.073 -1.559 -19.078 1.00 86.75 164 ARG A O 1
ATOM 1329 N N . VAL A 1 165 ? 4.287 0.055 -18.094 1.00 87.62 165 VAL A N 1
ATOM 1330 C CA . VAL A 1 165 ? 5.515 -0.747 -17.929 1.00 87.62 165 VAL A CA 1
ATOM 1331 C C . VAL A 1 165 ? 5.255 -1.954 -17.036 1.00 87.62 165 VAL A C 1
ATOM 1333 O O . VAL A 1 165 ? 5.590 -3.090 -17.394 1.00 87.62 165 VAL A O 1
ATOM 1336 N N . LEU A 1 166 ? 4.613 -1.735 -15.889 1.00 84.94 166 LEU A N 1
ATOM 1337 C CA . LEU A 1 166 ? 4.268 -2.806 -14.955 1.00 84.94 166 LEU A CA 1
ATOM 1338 C C . LEU A 1 166 ? 3.318 -3.832 -15.579 1.00 84.94 166 LEU A C 1
ATOM 1340 O O . LEU A 1 166 ? 3.536 -5.028 -15.396 1.00 84.94 166 LEU A O 1
ATOM 1344 N N . ARG A 1 167 ? 2.377 -3.396 -16.421 1.00 83.19 167 ARG A N 1
ATOM 1345 C CA . ARG A 1 167 ? 1.473 -4.274 -17.187 1.00 83.19 167 ARG A CA 1
ATOM 1346 C C . ARG A 1 167 ? 2.117 -4.937 -18.409 1.00 83.19 167 ARG A C 1
ATOM 1348 O O . ARG A 1 167 ? 1.500 -5.794 -19.024 1.00 83.19 167 ARG A O 1
ATOM 1355 N N . GLY A 1 168 ? 3.345 -4.556 -18.773 1.00 81.69 168 GLY A N 1
ATOM 1356 C CA . GLY A 1 168 ? 4.027 -5.079 -19.963 1.00 81.69 168 GLY A CA 1
ATOM 1357 C C . GLY A 1 168 ? 3.445 -4.575 -21.289 1.00 81.69 168 GLY A C 1
ATOM 1358 O O . GLY A 1 168 ? 3.732 -5.156 -22.326 1.00 81.69 168 GLY A O 1
ATOM 1359 N N . GLN A 1 169 ? 2.661 -3.494 -21.256 1.00 77.12 169 GLN A N 1
ATOM 1360 C CA . GLN A 1 169 ? 1.922 -2.929 -22.394 1.00 77.12 169 GLN A CA 1
ATOM 1361 C C . GLN A 1 169 ? 2.710 -1.859 -23.169 1.00 77.12 169 GLN A C 1
ATOM 1363 O O . GLN A 1 169 ? 2.130 -1.090 -23.928 1.00 77.12 169 GLN A O 1
ATOM 1368 N N . LEU A 1 170 ? 4.019 -1.750 -22.939 1.00 66.06 170 LEU A N 1
ATOM 1369 C CA . LEU A 1 170 ? 4.886 -0.849 -23.695 1.00 66.06 170 LEU A CA 1
ATOM 1370 C C . LEU A 1 170 ? 5.648 -1.646 -24.749 1.00 66.06 170 LEU A C 1
ATOM 1372 O O . LEU A 1 170 ? 6.387 -2.580 -24.422 1.00 66.06 170 LEU A O 1
ATOM 1376 N N . GLU A 1 171 ? 5.430 -1.264 -26.005 1.00 60.19 171 GLU A N 1
ATOM 1377 C CA . GLU A 1 171 ? 6.099 -1.820 -27.176 1.00 60.19 171 GLU A CA 1
ATOM 1378 C C . GLU A 1 171 ? 7.613 -1.583 -27.095 1.00 60.19 171 GLU A C 1
ATOM 1380 O O . GLU A 1 171 ? 8.085 -0.607 -26.501 1.00 60.19 171 GLU A O 1
ATOM 1385 N N . LYS A 1 172 ? 8.388 -2.507 -27.677 1.00 57.41 172 LYS A N 1
ATOM 1386 C CA . LYS A 1 172 ? 9.861 -2.477 -27.651 1.00 57.41 172 LYS A CA 1
ATOM 1387 C C . LYS A 1 172 ? 10.429 -1.182 -28.249 1.00 57.41 172 LYS A C 1
ATOM 1389 O O . LYS A 1 172 ? 11.498 -0.748 -27.828 1.00 57.41 172 LYS A O 1
ATOM 1394 N N . ASP A 1 173 ? 9.684 -0.549 -29.149 1.00 48.78 173 ASP A N 1
ATOM 1395 C CA . ASP A 1 173 ? 10.158 0.554 -29.986 1.00 48.78 173 ASP A CA 1
ATOM 1396 C C . ASP A 1 173 ? 10.178 1.910 -29.262 1.00 48.78 173 ASP A C 1
ATOM 1398 O O . ASP A 1 173 ? 10.883 2.825 -29.674 1.00 48.78 173 ASP A O 1
ATOM 1402 N N . VAL A 1 174 ? 9.483 2.034 -28.125 1.00 54.62 174 VAL A N 1
ATOM 1403 C CA . VAL A 1 174 ? 9.448 3.275 -27.325 1.00 54.62 174 VAL A CA 1
ATOM 1404 C C . VAL A 1 174 ? 10.597 3.338 -26.302 1.00 54.62 174 VAL A C 1
ATOM 1406 O O . VAL A 1 174 ? 10.986 4.413 -25.847 1.00 54.62 174 VAL A O 1
ATOM 1409 N N . PHE A 1 175 ? 11.178 2.185 -25.953 1.00 58.28 175 PHE A N 1
ATOM 1410 C CA . PHE A 1 175 ? 12.210 2.044 -24.916 1.00 58.28 175 PHE A CA 1
ATOM 1411 C C . PHE A 1 175 ? 13.649 2.261 -25.402 1.00 58.28 175 PHE A C 1
ATOM 1413 O O . PHE A 1 175 ? 14.579 2.101 -24.611 1.00 58.28 175 PHE A O 1
ATOM 1420 N N . LEU A 1 176 ? 13.848 2.638 -26.666 1.00 52.88 176 LEU A N 1
ATOM 1421 C CA . LEU A 1 176 ? 15.169 2.872 -27.244 1.00 52.88 176 LEU A CA 1
ATOM 1422 C C . LEU A 1 176 ? 15.478 4.374 -27.382 1.00 52.88 176 LEU A C 1
ATOM 1424 O O . LEU A 1 176 ? 15.380 4.916 -28.481 1.00 52.88 176 LEU A O 1
ATOM 1428 N N . PRO A 1 177 ? 15.929 5.070 -26.323 1.00 45.41 177 PRO A N 1
ATOM 1429 C CA . PRO A 1 177 ? 16.767 6.239 -26.500 1.00 45.41 177 PRO A CA 1
ATOM 1430 C C . PRO A 1 177 ? 18.222 5.768 -26.591 1.00 45.41 177 PRO A C 1
ATOM 1432 O O . PRO A 1 177 ? 18.727 5.132 -25.669 1.00 45.41 177 PRO A O 1
ATOM 1435 N N . HIS A 1 178 ? 18.866 6.051 -27.726 1.00 46.12 178 HIS A N 1
ATOM 1436 C CA . HIS A 1 178 ? 20.317 6.074 -27.946 1.00 46.12 178 HIS A CA 1
ATOM 1437 C C . HIS A 1 178 ? 21.183 5.469 -26.824 1.00 46.12 178 HIS A C 1
ATOM 1439 O O . HIS A 1 178 ? 21.828 6.183 -26.054 1.00 46.12 178 HIS A O 1
ATOM 1445 N N . ILE A 1 179 ? 21.275 4.138 -26.778 1.00 45.84 179 ILE A N 1
ATOM 1446 C CA . ILE A 1 179 ? 22.495 3.518 -26.267 1.00 45.84 179 ILE A CA 1
ATOM 1447 C C . ILE A 1 179 ? 23.546 3.894 -27.306 1.00 45.84 179 ILE A C 1
ATOM 1449 O O . ILE A 1 179 ? 23.452 3.474 -28.462 1.00 45.84 179 ILE A O 1
ATOM 1453 N N . GLY A 1 180 ? 24.472 4.777 -26.937 1.00 41.97 180 GLY A N 1
ATOM 1454 C CA . GLY A 1 180 ? 25.609 5.107 -27.782 1.00 41.97 180 GLY A CA 1
ATOM 1455 C C . GLY A 1 180 ? 26.244 3.820 -28.307 1.00 41.97 180 GLY A C 1
ATOM 1456 O O . GLY A 1 180 ? 26.642 2.966 -27.524 1.00 41.97 180 GLY A O 1
ATOM 1457 N N . GLY A 1 181 ? 26.259 3.685 -29.634 1.00 37.41 181 GLY A N 1
ATOM 1458 C CA . GLY A 1 181 ? 27.082 2.750 -30.393 1.00 37.41 181 GLY A CA 1
ATOM 1459 C C . GLY A 1 181 ? 27.149 1.311 -29.883 1.00 37.41 181 GLY A C 1
ATOM 1460 O O . GLY A 1 181 ? 28.178 0.897 -29.364 1.00 37.41 181 GLY A O 1
ATOM 1461 N N . ILE A 1 182 ? 26.135 0.497 -30.176 1.00 41.56 182 ILE A N 1
ATOM 1462 C CA . ILE A 1 182 ? 26.405 -0.914 -30.481 1.00 41.56 182 ILE A CA 1
ATOM 1463 C C . ILE A 1 182 ? 26.360 -1.023 -32.009 1.00 41.56 182 ILE A C 1
ATOM 1465 O O . ILE A 1 182 ? 25.307 -0.749 -32.592 1.00 41.56 182 ILE A O 1
ATOM 1469 N N . PRO A 1 183 ? 27.477 -1.341 -32.691 1.00 37.72 183 PRO A N 1
ATOM 1470 C CA . PRO A 1 183 ? 27.497 -1.421 -34.140 1.00 37.72 183 PRO A CA 1
ATOM 1471 C C . PRO A 1 183 ? 26.525 -2.510 -34.582 1.00 37.72 183 PRO A C 1
ATOM 1473 O O . PRO A 1 183 ? 26.680 -3.692 -34.270 1.00 37.72 183 PRO A O 1
ATOM 1476 N N . ASN A 1 184 ? 25.504 -2.081 -35.315 1.00 39.38 184 ASN A N 1
ATOM 1477 C CA . ASN A 1 184 ? 24.576 -2.955 -35.999 1.00 39.38 184 ASN A CA 1
ATOM 1478 C C . ASN A 1 184 ? 25.407 -3.781 -36.994 1.00 39.38 184 ASN A C 1
ATOM 1480 O O . ASN A 1 184 ? 25.889 -3.244 -37.995 1.00 39.38 184 ASN A O 1
ATOM 1484 N N . LYS A 1 185 ? 25.664 -5.061 -36.686 1.00 41.25 185 LYS A N 1
ATOM 1485 C CA . LYS A 1 185 ? 26.309 -5.991 -37.620 1.00 41.25 185 LYS A CA 1
ATOM 1486 C C . LYS A 1 185 ? 25.464 -5.999 -38.891 1.00 41.25 185 LYS A C 1
ATOM 1488 O O . LYS A 1 185 ? 24.380 -6.581 -38.915 1.00 41.25 185 LYS A O 1
ATOM 1493 N N . LYS A 1 186 ? 25.958 -5.322 -39.933 1.00 42.00 186 LYS A N 1
ATOM 1494 C CA . LYS A 1 186 ? 25.416 -5.389 -41.289 1.00 42.00 186 LYS A CA 1
ATOM 1495 C C . LYS A 1 186 ? 25.231 -6.865 -41.638 1.00 42.00 186 LYS A C 1
ATOM 1497 O O . LYS A 1 186 ? 26.197 -7.625 -41.669 1.00 42.00 186 LYS A O 1
ATOM 1502 N N . LYS A 1 187 ? 23.983 -7.266 -41.882 1.00 42.41 187 LYS A N 1
ATOM 1503 C CA . LYS A 1 187 ? 23.674 -8.494 -42.612 1.00 42.41 187 LYS A CA 1
ATOM 1504 C C . LYS A 1 187 ? 24.369 -8.378 -43.968 1.00 42.41 187 LYS A C 1
ATOM 1506 O O . LYS A 1 187 ? 24.005 -7.518 -44.767 1.00 42.41 187 LYS A O 1
ATOM 1511 N N . ASN A 1 188 ? 25.389 -9.200 -44.194 1.00 38.62 188 ASN A N 1
ATOM 1512 C CA . ASN A 1 188 ? 25.989 -9.359 -45.510 1.00 38.62 188 ASN A CA 1
ATOM 1513 C C . ASN A 1 188 ? 24.916 -9.919 -46.450 1.00 38.62 188 ASN A C 1
ATOM 1515 O O . ASN A 1 188 ? 24.536 -11.083 -46.340 1.00 38.62 188 ASN A O 1
ATOM 1519 N N . ASN A 1 189 ? 24.423 -9.072 -47.352 1.00 38.06 189 ASN A N 1
ATOM 1520 C CA . ASN A 1 189 ? 23.723 -9.505 -48.551 1.00 38.06 189 ASN A CA 1
ATOM 1521 C C . ASN A 1 189 ? 24.776 -10.110 -49.484 1.00 38.06 189 ASN A C 1
ATOM 1523 O O . ASN A 1 189 ? 25.526 -9.389 -50.137 1.00 38.06 189 ASN A O 1
ATOM 1527 N N . THR A 1 190 ? 24.852 -11.434 -49.532 1.00 40.44 190 THR A N 1
ATOM 1528 C CA . THR A 1 190 ? 25.508 -12.150 -50.623 1.00 40.44 190 THR A CA 1
ATOM 1529 C C . THR A 1 190 ? 24.618 -12.050 -51.860 1.00 40.44 190 THR A C 1
ATOM 1531 O O . THR A 1 190 ? 23.632 -12.771 -51.994 1.00 40.44 190 THR A O 1
ATOM 1534 N N . MET A 1 191 ? 24.954 -11.134 -52.772 1.00 38.38 191 MET A N 1
ATOM 1535 C CA . MET A 1 191 ? 24.487 -11.220 -54.156 1.00 38.38 191 MET A CA 1
ATOM 1536 C C . MET A 1 191 ? 25.072 -12.493 -54.777 1.00 38.38 191 MET A C 1
ATOM 1538 O O . MET A 1 191 ? 26.288 -12.623 -54.902 1.00 38.38 191 MET A O 1
ATOM 1542 N N . LYS A 1 192 ? 24.204 -13.434 -55.159 1.00 44.94 192 LYS A N 1
ATOM 1543 C CA . LYS A 1 192 ? 24.529 -14.448 -56.165 1.00 44.94 192 LYS A CA 1
ATOM 1544 C C . LYS A 1 192 ? 24.412 -13.776 -57.530 1.00 44.94 192 LYS A C 1
ATOM 1546 O O . LYS A 1 192 ? 23.313 -13.394 -57.917 1.00 44.94 192 LYS A O 1
ATOM 1551 N N . ILE A 1 193 ? 25.536 -13.620 -58.217 1.00 47.16 193 ILE A N 1
ATOM 1552 C CA . ILE A 1 193 ? 25.558 -13.358 -59.656 1.00 47.16 193 ILE A CA 1
ATOM 1553 C C . ILE A 1 193 ? 25.505 -14.736 -60.328 1.00 47.16 193 ILE A C 1
ATOM 1555 O O . ILE A 1 193 ? 26.284 -15.619 -59.961 1.00 47.16 193 ILE A O 1
ATOM 1559 N N . VAL A 1 194 ? 24.529 -14.916 -61.218 1.00 56.78 194 VAL A N 1
ATOM 1560 C CA . VAL A 1 194 ? 24.454 -16.003 -62.207 1.00 56.78 194 VAL A CA 1
ATOM 1561 C C . VAL A 1 194 ? 25.025 -15.461 -63.505 1.00 56.78 194 VAL A C 1
ATOM 1563 O O . VAL A 1 194 ? 24.704 -14.288 -63.806 1.00 56.78 194 VAL A O 1
#

Secondary structure (DSSP, 8-state):
---EEEEEE-S-HHHHHHHHHHHHHTTEEEEEEESS---HHHHHHH--SEEEEETTGGG-HHHHHHHTTSEEEEEEEETTEEEEEEE-TTT--EEEEES-HHHHHHHHHHHS--GGG---HHHHHHHHHHHHHHHHT--HHHHHHHHHHHHHHHT--HHHHHHHHHHT-S-GGGS----S--------------

pLDDT: mean 70.77, std 16.24, range [37.41, 92.38]

Organism: Thermanaerosceptrum fracticalcis (NCBI:txid1712410)

Sequence (194 aa):
MDSKRVYIAVASPEITLRIKRLLTKRSFTVIGEAVKFNAPTVLDFMEPSLVILQSPHYYHTRYKAVLQNHNVILLEQAFSRLTLWFLQEPSNKISTDTFHLEEALELLLAKFPGADSLIPPQKVFLLAKDKVMRKYALSEPQAHRTLLHTSMCTRLPLLTVSQRVLRGQLEKDVFLPHIGGIPNKKKNNTMKIV

Radius of gyration: 23.11 Å; chains: 1; bounding box: 49×31×86 Å

InterPro domains:
  IPR005561 ANTAR domain [SM01012] (97-166)
  IPR011006 CheY-like superfamily [SSF52172] (3-166)
  IPR036388 Winged helix-like DNA-binding domain superfamily [G3DSA:1.10.10.10] (127-169)

Foldseek 3Di:
DDAQEEEEADLDPVVVVVVVVLCVVVRHDYDYYHNAPDDLVCCVVSVGLEYEHEPPNPPPPVCVVSCQQHFYWYWYDDPQWTWIFTDHPPDPTDTDGDSDPNVVVVVVVVVDPDSPPPRRLVNLLVVLLVLQCVVPVDDSVLSNVLLVQLCVVVVHPSSVSSVCSVVVNDDPVSSDDDPDDPPDPPDDDPDDDD